Protein AF-A0AAD1RUX1-F1 (afdb_monomer)

Structure (mmCIF, N/CA/C/O backbone):
data_AF-A0AAD1RUX1-F1
#
_entry.id   AF-A0AAD1RUX1-F1
#
loop_
_atom_site.group_PDB
_atom_site.id
_atom_site.type_symbol
_atom_site.label_atom_id
_atom_site.label_alt_id
_atom_site.label_comp_id
_atom_site.label_asym_id
_atom_site.label_entity_id
_atom_site.label_seq_id
_atom_site.pdbx_PDB_ins_code
_atom_site.Cartn_x
_atom_site.Cartn_y
_atom_site.Cartn_z
_atom_site.occupancy
_atom_site.B_iso_or_equiv
_atom_site.auth_seq_id
_atom_site.auth_comp_id
_atom_site.auth_asym_id
_atom_site.auth_atom_id
_atom_site.pdbx_PDB_model_num
ATOM 1 N N . MET A 1 1 ? -14.327 24.974 -43.704 1.00 48.16 1 MET A N 1
ATOM 2 C CA . MET A 1 1 ? -13.629 25.986 -42.884 1.00 48.16 1 MET A CA 1
ATOM 3 C C . MET A 1 1 ? -14.088 25.843 -41.444 1.00 48.16 1 MET A C 1
ATOM 5 O O . MET A 1 1 ? -15.246 26.126 -41.188 1.00 48.16 1 MET A O 1
ATOM 9 N N . ALA A 1 2 ? -13.219 25.350 -40.558 1.00 38.75 2 ALA A N 1
ATOM 10 C CA . ALA A 1 2 ? -13.236 25.599 -39.110 1.00 38.75 2 ALA A CA 1
ATOM 11 C C . ALA A 1 2 ? -12.035 24.862 -38.490 1.00 38.75 2 ALA A C 1
ATOM 13 O O . ALA A 1 2 ? -12.086 23.661 -38.241 1.00 38.75 2 ALA A O 1
ATOM 14 N N . THR A 1 3 ? -10.931 25.579 -38.311 1.00 45.31 3 THR A N 1
ATOM 15 C CA . THR A 1 3 ? -9.783 25.181 -37.493 1.00 45.31 3 THR A CA 1
ATOM 16 C C . THR A 1 3 ? -10.129 25.411 -36.019 1.00 45.31 3 THR A C 1
ATOM 18 O O . THR A 1 3 ? -10.630 26.475 -35.661 1.00 45.31 3 THR A O 1
ATOM 21 N N . ARG A 1 4 ? -9.878 24.428 -35.148 1.00 45.16 4 ARG A N 1
ATOM 22 C CA . ARG A 1 4 ? -9.826 24.634 -33.693 1.00 45.16 4 ARG A CA 1
ATOM 23 C C . ARG A 1 4 ? -8.452 24.210 -33.198 1.00 45.16 4 ARG A C 1
ATOM 25 O O . ARG A 1 4 ? -8.137 23.027 -33.148 1.00 45.16 4 ARG A O 1
ATOM 32 N N . GLU A 1 5 ? -7.651 25.223 -32.901 1.00 46.97 5 GLU A N 1
ATOM 33 C CA . GLU A 1 5 ? -6.355 25.152 -32.241 1.00 46.97 5 GLU A CA 1
ATOM 34 C C . GLU A 1 5 ? -6.549 24.756 -30.771 1.00 46.97 5 GLU A C 1
ATOM 36 O O . GLU A 1 5 ? -7.315 25.387 -30.041 1.00 46.97 5 GLU A O 1
ATOM 41 N N . THR A 1 6 ? -5.858 23.712 -30.321 1.00 49.38 6 THR A N 1
ATOM 42 C CA . THR A 1 6 ? -5.682 23.402 -28.898 1.00 49.38 6 THR A CA 1
ATOM 43 C C . THR A 1 6 ? -4.405 24.072 -28.410 1.00 49.38 6 THR A C 1
ATOM 45 O O . THR A 1 6 ? -3.307 23.688 -28.809 1.00 49.38 6 THR A O 1
ATOM 48 N N . ALA A 1 7 ? -4.569 25.095 -27.571 1.00 46.81 7 ALA A N 1
ATOM 49 C CA . ALA A 1 7 ? -3.489 25.826 -26.927 1.00 46.81 7 ALA A CA 1
ATOM 50 C C . ALA A 1 7 ? -2.822 24.987 -25.821 1.00 46.81 7 ALA A C 1
ATOM 52 O O . ALA A 1 7 ? -3.485 24.466 -24.924 1.00 46.81 7 ALA A O 1
ATOM 53 N N . ASP A 1 8 ? -1.498 24.897 -25.907 1.00 50.41 8 ASP A N 1
ATOM 54 C CA . ASP A 1 8 ? -0.565 24.253 -24.983 1.00 50.41 8 ASP A CA 1
ATOM 55 C C . ASP A 1 8 ? -0.405 25.129 -23.717 1.00 50.41 8 ASP A C 1
ATOM 57 O O . ASP A 1 8 ? 0.200 26.200 -23.767 1.00 50.41 8 ASP A O 1
ATOM 61 N N . GLN A 1 9 ? -0.981 24.723 -22.577 1.00 50.88 9 GLN A N 1
ATOM 62 C CA . GLN A 1 9 ? -0.754 25.374 -21.276 1.00 50.88 9 GLN A CA 1
ATOM 63 C C . GLN A 1 9 ? 0.369 24.657 -20.521 1.00 50.88 9 GLN A C 1
ATOM 65 O O . GLN A 1 9 ? 0.137 23.795 -19.675 1.00 50.88 9 GLN A O 1
ATOM 70 N N . ARG A 1 10 ? 1.612 25.059 -20.793 1.00 49.38 10 ARG A N 1
ATOM 71 C CA . ARG A 1 10 ? 2.753 24.752 -19.925 1.00 49.38 10 ARG A CA 1
ATOM 72 C C . ARG A 1 10 ? 2.705 25.670 -18.707 1.00 49.38 10 ARG A C 1
ATOM 74 O O . ARG A 1 10 ? 2.990 26.858 -18.811 1.00 49.38 10 ARG A O 1
ATOM 81 N N . GLN A 1 11 ? 2.322 25.132 -17.551 1.00 52.38 11 GLN A N 1
ATOM 82 C CA . GLN A 1 11 ? 2.510 25.829 -16.281 1.00 52.38 11 GLN A CA 1
ATOM 83 C C . GLN A 1 11 ? 3.976 25.703 -15.855 1.00 52.38 11 GLN A C 1
ATOM 85 O O . GLN A 1 11 ? 4.456 24.615 -15.535 1.00 52.38 11 GLN A O 1
ATOM 90 N N . ASP A 1 12 ? 4.681 26.831 -15.854 1.00 51.62 12 ASP A N 1
ATOM 91 C CA . ASP A 1 12 ? 6.035 26.963 -15.325 1.00 51.62 12 ASP A CA 1
ATOM 92 C C . ASP A 1 12 ? 6.061 26.633 -13.824 1.00 51.62 12 ASP A C 1
ATOM 94 O O . ASP A 1 12 ? 5.671 27.433 -12.967 1.00 51.62 12 ASP A O 1
ATOM 98 N N . LEU A 1 13 ? 6.545 25.436 -13.488 1.00 56.00 13 LEU A N 1
ATOM 99 C CA . LEU A 1 13 ? 6.829 25.035 -12.113 1.00 56.00 13 LEU A CA 1
ATOM 100 C C . LEU A 1 13 ? 7.993 25.878 -11.576 1.00 56.00 13 LEU A C 1
ATOM 102 O O . LEU A 1 13 ? 9.165 25.598 -11.837 1.00 56.00 13 LEU A O 1
ATOM 106 N N . LYS A 1 14 ? 7.671 26.922 -10.803 1.00 67.94 14 LYS A N 1
ATOM 107 C CA . LYS A 1 14 ? 8.677 27.699 -10.070 1.00 67.94 14 LYS A CA 1
ATOM 108 C C . LYS A 1 14 ? 9.484 26.772 -9.148 1.00 67.94 14 LYS A C 1
ATOM 110 O O . LYS A 1 14 ? 8.890 25.990 -8.402 1.00 67.94 14 LYS A O 1
ATOM 115 N N . PRO A 1 15 ? 10.825 26.870 -9.146 1.00 69.44 15 PRO A N 1
ATOM 116 C CA . PRO A 1 15 ? 11.656 26.055 -8.274 1.00 69.44 15 PRO A CA 1
ATOM 117 C C . PRO A 1 15 ? 11.362 26.357 -6.792 1.00 69.44 15 PRO A C 1
ATOM 119 O O . PRO A 1 15 ? 11.140 27.518 -6.434 1.00 69.44 15 PRO A O 1
ATOM 122 N N . PRO A 1 16 ? 11.375 25.330 -5.920 1.00 68.00 16 PRO A N 1
ATOM 123 C CA . PRO A 1 16 ? 11.002 25.465 -4.516 1.00 68.00 16 PRO A CA 1
ATOM 124 C C . PRO A 1 16 ? 11.930 26.439 -3.793 1.00 68.00 16 PRO A C 1
ATOM 126 O O . PRO A 1 16 ? 13.160 26.369 -3.924 1.00 68.00 16 PRO A O 1
ATOM 129 N N . THR A 1 17 ? 11.335 27.338 -3.011 1.00 79.62 17 THR A N 1
ATOM 130 C CA . THR A 1 17 ? 12.074 28.387 -2.309 1.00 79.62 17 THR A CA 1
ATOM 131 C C . THR A 1 17 ? 12.870 27.803 -1.139 1.00 79.62 17 THR A C 1
ATOM 133 O O . THR A 1 17 ? 12.573 26.717 -0.635 1.00 79.62 17 THR A O 1
ATOM 136 N N . LYS A 1 18 ? 13.894 28.523 -0.656 1.00 75.69 18 LYS A N 1
ATOM 137 C CA . LYS A 1 18 ? 14.686 28.091 0.515 1.00 75.69 18 LYS A CA 1
ATOM 138 C C . LYS A 1 18 ? 13.811 27.805 1.747 1.00 75.69 18 LYS A C 1
ATOM 140 O O . LYS A 1 18 ? 14.100 26.860 2.472 1.00 75.69 18 LYS A O 1
ATOM 145 N N . LYS A 1 19 ? 12.712 28.549 1.931 1.00 72.31 19 LYS A N 1
ATOM 146 C CA . LYS A 1 19 ? 11.753 28.330 3.029 1.00 72.31 19 LYS A CA 1
ATOM 147 C C . LYS A 1 19 ? 10.995 27.005 2.904 1.00 72.31 19 LYS A C 1
ATOM 149 O O . LYS A 1 19 ? 10.668 26.400 3.922 1.00 72.31 19 LYS A O 1
ATOM 154 N N . ASP A 1 20 ? 10.741 26.537 1.683 1.00 71.25 20 ASP A N 1
ATOM 155 C CA . ASP A 1 20 ? 10.041 25.267 1.445 1.00 71.25 20 ASP A CA 1
ATOM 156 C C . ASP A 1 20 ? 10.950 24.068 1.733 1.00 71.25 20 ASP A C 1
ATOM 158 O O . ASP A 1 20 ? 10.505 23.066 2.294 1.00 71.25 20 ASP A O 1
ATOM 162 N N . ARG A 1 21 ? 12.249 24.198 1.431 1.00 71.69 21 ARG A N 1
ATOM 163 C CA . ARG A 1 21 ? 13.261 23.183 1.770 1.00 71.69 21 ARG A CA 1
ATOM 164 C C . ARG A 1 21 ? 13.436 23.047 3.283 1.00 71.69 21 ARG A C 1
ATOM 166 O O . ARG A 1 21 ? 13.415 21.943 3.808 1.00 71.69 21 ARG A O 1
ATOM 173 N N . GLU A 1 22 ? 13.488 24.169 3.993 1.00 73.88 22 GLU A N 1
ATOM 174 C CA . GLU A 1 22 ? 13.684 24.190 5.447 1.00 73.88 22 GLU A CA 1
ATOM 175 C C . GLU A 1 22 ? 12.493 23.589 6.220 1.00 73.88 22 GLU A C 1
ATOM 177 O O . GLU A 1 22 ? 12.67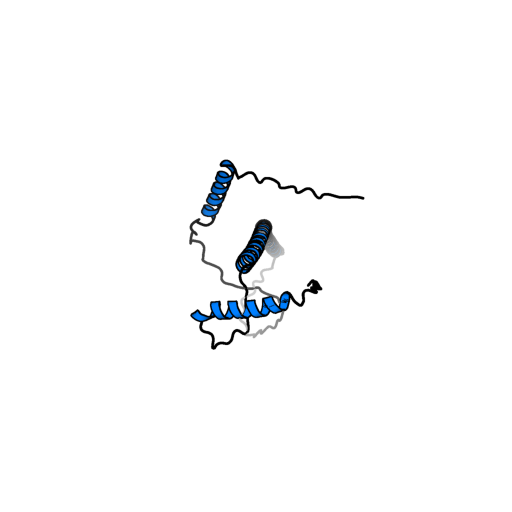1 22.903 7.229 1.00 73.88 22 GLU A O 1
ATOM 182 N N . LYS A 1 23 ? 11.261 23.785 5.725 1.00 73.88 23 LYS A N 1
ATOM 183 C CA . LYS A 1 23 ? 10.063 23.136 6.284 1.00 73.88 23 LYS A CA 1
ATOM 184 C C . LYS A 1 23 ? 10.080 21.622 6.083 1.00 73.88 23 LYS A C 1
ATOM 186 O O . LYS A 1 23 ? 9.695 20.895 7.000 1.00 73.88 23 LYS A O 1
ATOM 191 N N . LYS A 1 24 ? 10.546 21.156 4.920 1.00 74.25 24 LYS A N 1
ATOM 192 C CA . LYS A 1 24 ? 10.657 19.727 4.612 1.00 74.25 24 LYS A CA 1
ATOM 193 C C . LYS A 1 24 ? 11.690 19.038 5.511 1.00 74.25 24 LYS A C 1
ATOM 195 O O . LYS A 1 24 ? 11.362 18.035 6.139 1.00 74.25 24 LYS A O 1
ATOM 200 N N . ASP A 1 25 ? 12.861 19.645 5.693 1.00 73.56 25 ASP A N 1
ATOM 201 C CA . ASP A 1 25 ? 13.918 19.105 6.563 1.00 73.56 25 ASP A CA 1
ATOM 202 C C . ASP A 1 25 ? 13.484 19.049 8.038 1.00 73.56 25 ASP A C 1
ATOM 204 O O . ASP A 1 25 ? 13.813 18.116 8.776 1.00 73.56 25 ASP A O 1
ATOM 208 N N . LYS A 1 26 ? 12.694 20.032 8.490 1.00 74.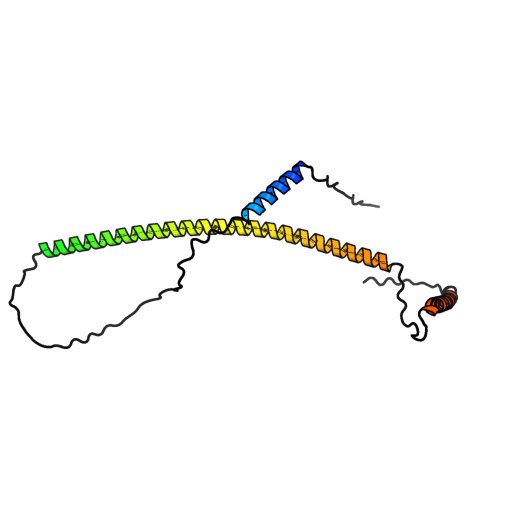94 26 LYS A N 1
ATOM 209 C CA . LYS A 1 26 ? 12.151 20.056 9.857 1.00 74.94 26 LYS A CA 1
ATOM 210 C C . LYS A 1 26 ? 11.075 18.987 10.077 1.00 74.94 26 LYS A C 1
ATOM 212 O O . LYS A 1 26 ? 10.925 18.497 11.197 1.00 74.94 26 LYS A O 1
ATOM 217 N N . GLN A 1 27 ? 10.344 18.612 9.027 1.00 71.75 27 GLN A N 1
ATOM 218 C CA . GLN A 1 27 ? 9.367 17.525 9.064 1.00 71.75 27 GLN A CA 1
ATOM 219 C C . GLN A 1 27 ? 10.053 16.150 9.042 1.00 71.75 27 GLN A C 1
ATOM 221 O O . GLN A 1 27 ? 9.676 15.282 9.826 1.00 71.75 27 GLN A O 1
ATOM 226 N N . GLU A 1 28 ? 11.106 15.972 8.239 1.00 70.25 28 GLU A N 1
ATOM 227 C CA . GLU A 1 28 ? 11.896 14.731 8.213 1.00 70.25 28 GLU A CA 1
ATOM 228 C C . GLU A 1 28 ? 12.622 14.477 9.544 1.00 70.25 28 GLU A C 1
ATOM 230 O O . GLU A 1 28 ? 12.548 13.366 10.070 1.00 70.25 28 GLU A O 1
ATOM 235 N N . LYS A 1 29 ? 13.202 15.509 10.178 1.00 70.62 29 LYS A N 1
ATOM 236 C CA . LYS A 1 29 ? 13.815 15.378 11.518 1.00 70.62 29 LYS A CA 1
ATOM 237 C C . LYS A 1 29 ? 12.815 15.030 12.626 1.00 70.62 29 LYS A C 1
ATOM 239 O O . LYS A 1 29 ? 13.170 14.378 13.606 1.00 70.62 29 LYS A O 1
ATOM 244 N N . ARG A 1 30 ? 11.552 15.456 12.498 1.00 66.81 30 ARG A N 1
ATOM 245 C CA . ARG A 1 30 ? 10.485 15.059 13.434 1.00 66.81 30 ARG A CA 1
ATOM 246 C C . ARG A 1 30 ? 10.107 13.591 13.273 1.00 66.81 30 ARG A C 1
ATOM 248 O O . ARG A 1 30 ? 9.848 12.931 14.272 1.00 66.81 30 ARG A O 1
ATOM 255 N N . LEU A 1 31 ? 10.109 13.085 12.041 1.00 66.19 31 LEU A N 1
ATOM 256 C CA . LEU A 1 31 ? 9.816 11.683 11.759 1.00 66.19 31 LEU A CA 1
ATOM 257 C C . LEU A 1 31 ? 10.962 10.772 12.220 1.00 66.19 31 LEU A C 1
ATOM 259 O O . LEU A 1 31 ? 10.696 9.758 12.856 1.00 66.19 31 LEU A O 1
ATOM 263 N N . SER A 1 32 ? 12.226 11.158 12.012 1.00 66.50 32 SER A N 1
ATOM 264 C CA . SER A 1 32 ? 13.374 10.352 12.461 1.00 66.50 32 SER A CA 1
ATOM 265 C C . SER A 1 32 ? 13.458 10.216 13.985 1.00 66.50 32 SER A C 1
ATOM 267 O O . SER A 1 32 ? 13.848 9.167 14.489 1.00 66.50 32 SER A O 1
ATOM 269 N N . ASN A 1 33 ? 13.048 11.245 14.733 1.00 64.38 33 ASN A N 1
ATOM 270 C CA . ASN A 1 33 ? 13.040 11.198 16.198 1.00 64.38 33 ASN A CA 1
ATOM 271 C C . ASN A 1 33 ? 11.892 10.352 16.773 1.00 64.38 33 ASN A C 1
ATOM 273 O O . ASN A 1 33 ? 11.971 9.949 17.928 1.00 64.38 33 ASN A O 1
ATOM 277 N N . PHE A 1 34 ? 10.849 10.063 15.988 1.00 60.22 34 PHE A N 1
ATO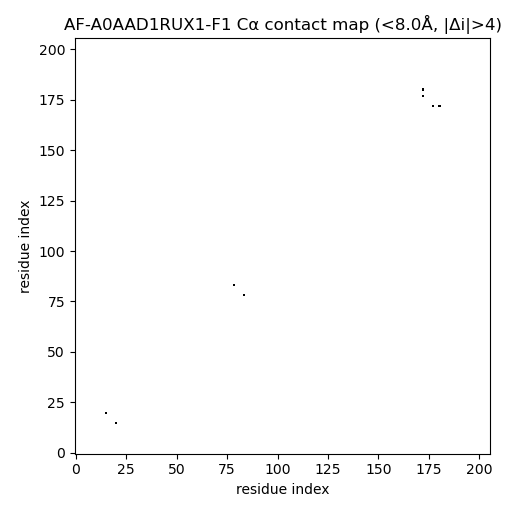M 278 C CA . PHE A 1 34 ? 9.741 9.205 16.416 1.00 60.22 34 PHE A CA 1
ATOM 279 C C . PHE A 1 34 ? 10.069 7.712 16.258 1.00 60.22 34 PHE A C 1
ATOM 281 O O . PHE A 1 34 ? 9.615 6.896 17.051 1.00 60.22 34 PHE A O 1
ATOM 288 N N . PHE A 1 35 ? 10.893 7.356 15.266 1.00 56.28 35 PHE A N 1
ATOM 289 C CA . PHE A 1 35 ? 11.298 5.967 15.011 1.00 56.28 35 P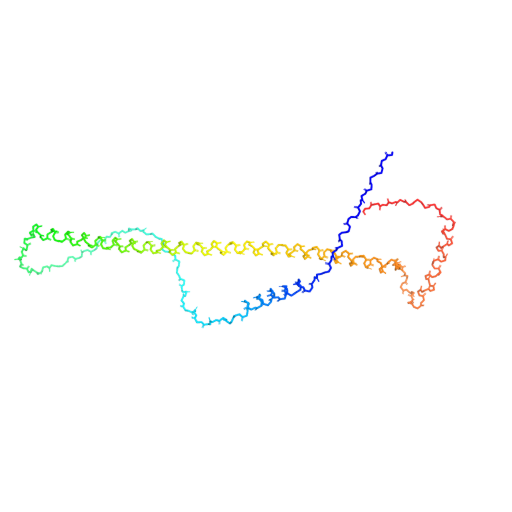HE A CA 1
ATOM 290 C C . PHE A 1 35 ? 12.505 5.494 15.840 1.00 56.28 35 PHE A C 1
ATOM 292 O O . PHE A 1 35 ? 12.701 4.292 15.970 1.00 56.28 35 PHE A O 1
ATOM 299 N N . ASN A 1 36 ? 13.284 6.410 16.429 1.00 50.72 36 ASN A N 1
ATOM 300 C CA . ASN A 1 36 ? 14.497 6.089 17.197 1.00 50.72 36 ASN A CA 1
ATOM 301 C C . ASN A 1 36 ? 14.343 6.252 18.722 1.00 50.72 36 ASN A C 1
ATOM 303 O O . ASN A 1 36 ? 15.345 6.325 19.433 1.00 50.72 36 ASN A O 1
ATOM 307 N N . ALA A 1 37 ? 13.115 6.321 19.245 1.00 47.97 37 ALA A N 1
ATOM 308 C CA . ALA A 1 37 ? 12.912 6.283 20.691 1.00 47.97 37 ALA A CA 1
ATOM 309 C C . ALA A 1 37 ? 13.326 4.893 21.228 1.00 47.97 37 ALA A C 1
ATOM 311 O O . ALA A 1 37 ? 12.845 3.883 20.707 1.00 47.97 37 ALA A O 1
ATOM 312 N N . PRO A 1 38 ? 14.230 4.803 22.223 1.00 44.59 38 PRO A N 1
ATOM 313 C CA . PRO A 1 38 ? 14.664 3.522 22.764 1.00 44.59 38 PRO A CA 1
ATOM 314 C C . PRO A 1 38 ? 13.471 2.798 23.395 1.00 44.59 38 PRO A C 1
ATOM 316 O O . PRO A 1 38 ? 12.762 3.355 24.230 1.00 44.59 38 PRO A O 1
ATOM 319 N N . ALA A 1 39 ? 13.242 1.555 22.967 1.00 46.75 39 ALA A N 1
ATOM 320 C CA . ALA A 1 39 ? 12.238 0.680 23.549 1.00 46.75 39 ALA A CA 1
ATOM 321 C C . ALA A 1 39 ? 12.627 0.357 24.998 1.00 46.75 39 ALA A C 1
ATOM 323 O O . ALA A 1 39 ? 13.574 -0.397 25.238 1.00 46.75 39 ALA A O 1
ATOM 324 N N . ASP A 1 40 ? 11.902 0.936 25.951 1.00 41.66 40 ASP A N 1
ATOM 325 C CA . ASP A 1 40 ? 12.018 0.597 27.364 1.00 41.66 40 ASP A CA 1
ATOM 326 C C . ASP A 1 40 ? 11.536 -0.850 27.563 1.00 41.66 40 ASP A C 1
ATOM 328 O O . ASP A 1 40 ? 10.359 -1.180 27.398 1.00 41.66 40 ASP A O 1
ATOM 332 N N . LYS A 1 41 ? 12.478 -1.756 27.842 1.00 48.56 41 LYS A N 1
ATOM 333 C CA . LYS A 1 41 ? 12.243 -3.195 28.040 1.00 48.56 41 LYS A CA 1
ATOM 334 C C . LYS A 1 41 ? 11.815 -3.491 29.480 1.00 48.56 41 LYS A C 1
ATOM 336 O O . LYS A 1 41 ? 12.510 -4.209 30.194 1.00 48.56 41 LYS A O 1
ATOM 341 N N . SER A 1 42 ? 10.683 -2.952 29.922 1.00 46.06 42 SER A N 1
ATOM 342 C CA . SER A 1 42 ? 10.187 -3.194 31.285 1.00 46.06 42 SER A CA 1
ATOM 343 C C . SER A 1 42 ? 8.669 -3.349 31.364 1.00 46.06 42 SER A C 1
ATOM 345 O O . SER A 1 42 ? 8.027 -2.847 32.279 1.00 46.06 42 SER A O 1
ATOM 347 N N . THR A 1 43 ? 8.040 -4.059 30.424 1.00 45.41 43 THR A N 1
ATOM 348 C CA . THR A 1 43 ? 6.662 -4.545 30.640 1.00 45.41 43 THR A CA 1
ATOM 349 C C . THR A 1 43 ? 6.375 -5.763 29.766 1.00 45.41 43 THR A C 1
ATOM 351 O O . THR A 1 43 ? 5.716 -5.675 28.734 1.00 45.41 43 THR A O 1
ATOM 354 N N . LEU A 1 44 ? 6.940 -6.914 30.131 1.00 46.44 44 LEU A N 1
ATOM 355 C CA . LEU A 1 44 ? 6.716 -8.163 29.404 1.00 46.44 44 LEU A CA 1
ATOM 356 C C . LEU A 1 44 ? 6.742 -9.355 30.364 1.00 46.44 44 LEU A C 1
ATOM 358 O O . LEU A 1 44 ? 7.615 -10.202 30.281 1.00 46.44 44 LEU A O 1
ATOM 362 N N . GLU A 1 45 ? 5.762 -9.416 31.266 1.00 44.88 45 GLU A N 1
ATOM 363 C CA . GLU A 1 45 ? 5.295 -10.674 31.860 1.00 44.88 45 GLU A CA 1
ATOM 364 C C . GLU A 1 45 ? 3.782 -10.599 32.098 1.00 44.88 45 GLU A C 1
ATOM 366 O O . GLU A 1 45 ? 3.318 -9.872 32.969 1.00 44.88 45 GLU A O 1
ATOM 371 N N . ASN A 1 46 ? 3.035 -11.311 31.251 1.00 45.44 46 ASN A N 1
ATOM 372 C CA . ASN A 1 46 ? 1.834 -12.115 31.523 1.00 45.44 46 ASN A CA 1
ATOM 373 C C . ASN A 1 46 ? 0.864 -12.067 30.344 1.00 45.44 46 ASN A C 1
ATOM 375 O O . ASN A 1 46 ? 0.051 -11.159 30.184 1.00 45.44 46 ASN A O 1
ATOM 379 N N . SER A 1 47 ? 0.932 -13.099 29.510 1.00 36.53 47 SER A N 1
ATOM 380 C CA . SER A 1 47 ? -0.099 -13.416 28.525 1.00 36.53 47 SER A CA 1
ATOM 381 C C . SER A 1 47 ? -0.100 -14.925 28.310 1.00 36.53 47 SER A C 1
ATOM 383 O O . SER A 1 47 ? 0.326 -15.414 27.268 1.00 36.53 47 SER A O 1
ATOM 385 N N . GLN A 1 48 ? -0.526 -15.680 29.326 1.00 42.28 48 GLN A N 1
ATOM 386 C CA . GLN A 1 48 ? -0.959 -17.053 29.104 1.00 42.28 48 GLN A CA 1
ATOM 387 C C . GLN A 1 48 ? -2.417 -17.049 28.648 1.00 42.28 48 GLN A C 1
ATOM 389 O O . GLN A 1 48 ? -3.300 -16.416 29.222 1.00 42.28 48 GLN A O 1
ATOM 394 N N . THR A 1 49 ? -2.603 -17.751 27.546 1.00 41.91 49 THR A N 1
ATOM 395 C CA . THR A 1 49 ? -3.826 -18.062 26.825 1.00 41.91 49 THR A CA 1
ATOM 396 C C . THR A 1 49 ? -4.834 -18.829 27.684 1.00 41.91 49 THR A C 1
ATOM 398 O O . THR A 1 49 ? -4.505 -19.903 28.181 1.00 41.91 49 THR A O 1
ATOM 401 N N . SER A 1 50 ? -6.090 -18.378 27.751 1.00 33.12 50 SER A N 1
ATOM 402 C CA . SER A 1 50 ? -7.228 -19.306 27.823 1.00 33.12 50 SER A CA 1
ATOM 403 C C . SER A 1 50 ? -8.475 -18.703 27.166 1.00 33.12 50 SER A C 1
ATOM 405 O O . SER A 1 50 ? -8.864 -17.565 27.418 1.00 33.12 50 SER A O 1
ATOM 407 N N . THR A 1 51 ? -9.033 -19.474 26.239 1.00 39.38 51 THR A N 1
ATOM 408 C CA . THR A 1 51 ? -10.294 -19.276 25.518 1.00 39.38 51 THR A CA 1
ATOM 409 C C . THR A 1 51 ? -11.475 -19.877 26.309 1.00 39.38 51 THR A C 1
ATOM 411 O O . THR A 1 51 ? -11.256 -20.572 27.299 1.00 39.38 51 THR A O 1
ATOM 414 N N . PRO A 1 52 ? -12.736 -19.573 25.933 1.00 45.94 52 PRO A N 1
ATOM 415 C CA . PRO A 1 52 ? -13.816 -19.369 26.897 1.00 45.94 52 PRO A CA 1
ATOM 416 C C . PRO A 1 52 ? -14.711 -20.589 27.165 1.00 45.94 52 PRO A C 1
ATOM 418 O O . PRO A 1 52 ? -14.910 -21.461 26.321 1.00 45.94 52 PRO A O 1
ATOM 421 N N . TYR A 1 53 ? -15.325 -20.554 28.350 1.00 31.77 53 TYR A N 1
ATOM 422 C CA . TYR A 1 53 ? -16.422 -21.400 28.820 1.00 31.77 53 TYR A CA 1
ATOM 423 C C . TYR A 1 53 ? -17.667 -21.330 27.919 1.00 31.77 53 TYR A C 1
ATOM 425 O O . TYR A 1 53 ? -18.134 -20.245 27.564 1.00 31.77 53 TYR A O 1
ATOM 433 N N . LYS A 1 54 ? -18.288 -22.491 27.666 1.00 37.31 54 LYS A N 1
ATOM 434 C CA . LYS A 1 54 ? -19.698 -22.603 27.269 1.00 37.31 54 LYS A CA 1
ATOM 435 C C . LYS A 1 54 ? -20.394 -23.743 28.026 1.00 37.31 54 LYS A C 1
ATOM 437 O O . LYS A 1 54 ? -20.078 -24.907 27.835 1.00 37.31 54 LYS A O 1
ATOM 442 N N . ALA A 1 55 ? -21.351 -23.314 28.844 1.00 41.06 55 ALA A N 1
ATOM 443 C CA . ALA A 1 55 ? -22.665 -23.881 29.152 1.00 41.06 55 ALA A CA 1
ATOM 444 C C . ALA A 1 55 ? -22.849 -25.326 29.681 1.00 41.06 55 ALA A C 1
ATOM 446 O O . ALA A 1 55 ? -22.734 -26.298 28.948 1.00 41.06 55 ALA A O 1
ATOM 447 N N . VAL A 1 56 ? -23.291 -25.377 30.948 1.00 38.69 56 VAL A N 1
ATOM 448 C CA . VAL A 1 56 ? -24.555 -25.952 31.477 1.00 38.69 56 VAL A CA 1
ATOM 449 C C . VAL A 1 56 ? -25.033 -27.329 30.953 1.00 38.69 56 VAL A C 1
ATOM 451 O O . VAL A 1 56 ? -25.375 -27.447 29.783 1.00 38.69 56 VAL A O 1
ATOM 454 N N . LEU A 1 57 ? -25.229 -28.314 31.854 1.00 36.50 57 LEU A N 1
ATOM 455 C CA . LEU A 1 57 ? -26.548 -28.794 32.356 1.00 36.50 57 LEU A CA 1
ATOM 456 C C . LEU A 1 57 ? -26.517 -30.265 32.860 1.00 36.50 57 LEU A C 1
ATOM 458 O O . LEU A 1 57 ? -26.201 -31.186 32.116 1.00 36.50 57 LEU A O 1
ATOM 462 N N . SER A 1 58 ? -27.020 -30.449 34.091 1.00 40.03 58 SER A N 1
ATOM 463 C CA . SER A 1 58 ? -27.737 -31.621 34.649 1.00 40.03 58 SER A CA 1
ATOM 464 C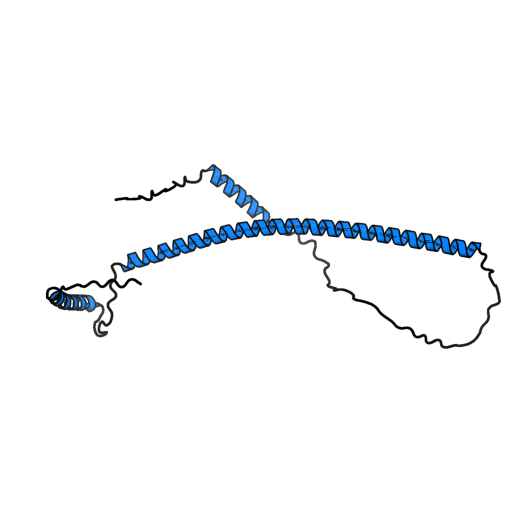 C . SER A 1 58 ? -27.013 -32.972 34.839 1.00 40.03 58 SER A C 1
ATOM 466 O O . SER A 1 58 ? -26.647 -33.631 33.874 1.00 40.03 58 SER A O 1
ATOM 468 N N . LYS A 1 59 ? -26.980 -33.494 36.076 1.00 39.47 59 LYS A N 1
ATOM 469 C CA . LYS A 1 59 ? -28.043 -34.336 36.672 1.00 39.47 59 LYS A CA 1
ATOM 470 C C . LYS A 1 59 ? -27.680 -34.773 38.099 1.00 39.47 59 LYS A C 1
ATOM 472 O O . LYS A 1 59 ? -26.536 -35.101 38.390 1.00 39.47 59 LYS A O 1
ATOM 477 N N . GLU A 1 60 ? -28.700 -34.770 38.949 1.00 41.69 60 GLU A N 1
ATOM 478 C CA . GLU A 1 60 ? -28.783 -35.481 40.223 1.00 41.69 60 GLU A CA 1
ATOM 479 C C . GLU A 1 60 ? -28.523 -36.985 40.037 1.00 41.69 60 GLU A C 1
ATOM 481 O O . GLU A 1 60 ? -28.973 -37.553 39.046 1.00 41.69 60 GLU A O 1
ATOM 486 N N . THR A 1 61 ? -27.884 -37.626 41.018 1.00 38.06 61 THR A N 1
ATOM 487 C CA . THR A 1 61 ? -28.518 -38.655 41.864 1.00 38.06 61 THR A CA 1
ATOM 488 C C . THR A 1 61 ? -27.655 -38.890 43.097 1.00 38.06 61 THR A C 1
ATOM 490 O O . THR A 1 61 ? -26.435 -39.006 43.012 1.00 38.06 61 THR A O 1
ATOM 493 N N . ALA A 1 62 ? -28.330 -38.918 44.238 1.00 41.75 62 ALA A N 1
ATOM 494 C CA . ALA A 1 62 ? -27.797 -39.225 45.547 1.00 41.75 62 ALA A CA 1
ATOM 495 C C . ALA A 1 62 ? -27.367 -40.695 45.662 1.00 41.75 62 ALA A C 1
ATOM 497 O O . ALA A 1 62 ? -28.095 -41.571 45.206 1.00 41.75 62 ALA A O 1
ATOM 498 N N . ASP A 1 63 ? -26.268 -40.937 46.376 1.00 35.97 63 ASP A N 1
ATOM 499 C CA . ASP A 1 63 ? -26.053 -42.181 47.114 1.00 35.97 63 ASP A CA 1
ATOM 500 C C . ASP A 1 63 ? -25.956 -41.833 48.602 1.00 35.97 63 ASP A C 1
ATOM 502 O O . ASP A 1 63 ? -25.001 -41.218 49.079 1.00 35.97 63 ASP A O 1
ATOM 506 N N . PHE A 1 64 ? -27.020 -42.188 49.317 1.00 36.38 64 PHE A N 1
ATOM 507 C CA . PHE A 1 64 ? -27.171 -42.088 50.760 1.00 36.38 64 PHE A CA 1
ATOM 508 C C . PHE A 1 64 ? -27.035 -43.504 51.328 1.00 36.38 64 PHE A C 1
ATOM 510 O O . PHE A 1 64 ? -27.962 -44.306 51.224 1.00 36.38 64 PHE A O 1
ATOM 517 N N . SER A 1 65 ? -25.879 -43.831 51.911 1.00 40.69 65 SER A N 1
ATOM 518 C CA . SER A 1 65 ? -25.717 -45.036 52.727 1.00 40.69 65 SER A CA 1
ATOM 519 C C . SER A 1 65 ? -25.939 -44.692 54.200 1.00 40.69 65 SER A C 1
ATOM 521 O O . SER A 1 65 ? -25.151 -43.973 54.815 1.00 40.69 65 SER A O 1
ATOM 523 N N . VAL A 1 66 ? -27.033 -45.227 54.735 1.00 46.66 66 VAL A N 1
ATOM 524 C CA . VAL A 1 66 ? -27.414 -45.265 56.149 1.00 46.66 66 VAL A CA 1
ATOM 525 C C . VAL A 1 66 ? -26.382 -46.052 56.958 1.00 46.66 66 VAL A C 1
ATOM 527 O O . VAL A 1 66 ? -26.107 -47.202 56.631 1.00 46.66 66 VAL A O 1
ATOM 530 N N . THR A 1 67 ? -25.914 -45.483 58.071 1.00 40.09 67 THR A N 1
ATOM 531 C CA . THR A 1 67 ? -25.558 -46.261 59.268 1.00 40.09 67 THR A CA 1
ATOM 532 C C . THR A 1 67 ? -25.962 -45.498 60.524 1.00 40.09 67 THR A C 1
ATOM 534 O O . THR A 1 67 ? -25.821 -44.280 60.613 1.00 40.09 67 THR A O 1
ATOM 537 N N . GLU A 1 68 ? -26.529 -46.269 61.443 1.00 40.16 68 GLU A N 1
ATOM 538 C CA . GLU A 1 68 ? -27.355 -45.912 62.588 1.00 40.16 68 GLU A CA 1
ATOM 539 C C . GLU A 1 68 ? -26.680 -45.117 63.715 1.00 40.16 68 GLU A C 1
ATOM 541 O O . GLU A 1 68 ? -25.536 -45.344 64.097 1.00 40.16 68 GLU A O 1
ATOM 546 N N . ALA A 1 69 ? -27.522 -44.260 64.299 1.00 44.94 69 ALA A N 1
ATOM 547 C CA . ALA A 1 69 ? -27.766 -44.070 65.727 1.00 44.94 69 ALA A CA 1
ATOM 548 C C . ALA A 1 69 ? -26.572 -43.841 66.669 1.00 44.94 69 ALA A C 1
ATOM 550 O O . ALA A 1 69 ? -25.971 -44.761 67.225 1.00 44.94 69 ALA A O 1
ATOM 551 N N . LYS A 1 70 ? -26.420 -42.570 67.050 1.00 37.25 70 LYS A N 1
ATOM 552 C CA . LYS A 1 70 ? -26.252 -42.219 68.461 1.00 37.25 70 LYS A CA 1
ATOM 553 C C . LYS A 1 70 ? -26.925 -40.874 68.717 1.00 37.25 70 LYS A C 1
ATOM 555 O O . LYS A 1 70 ? -26.473 -39.856 68.204 1.00 37.25 70 LYS A O 1
ATOM 560 N N . GLU A 1 71 ? -28.035 -40.908 69.447 1.00 46.19 71 GLU A N 1
ATOM 561 C CA . GLU A 1 71 ? -28.734 -39.722 69.946 1.00 46.19 71 GLU A CA 1
ATOM 562 C C . GLU A 1 71 ? -27.767 -38.779 70.674 1.00 46.19 71 GLU A C 1
ATOM 564 O O . GLU A 1 71 ? -26.964 -39.226 71.501 1.00 46.19 71 GLU A O 1
ATOM 569 N N . PRO A 1 72 ? -27.926 -37.467 70.464 1.00 42.06 72 PRO A N 1
ATOM 570 C CA . PRO A 1 72 ? -27.897 -36.537 71.568 1.00 42.06 72 PRO A CA 1
ATOM 571 C C . PRO A 1 72 ? -29.267 -35.864 71.670 1.00 42.06 72 PRO A C 1
ATOM 573 O O . PRO A 1 72 ? -29.695 -35.147 70.771 1.00 42.06 72 PRO A O 1
ATOM 576 N N . SER A 1 73 ? -29.940 -36.177 72.775 1.00 39.28 73 SER A N 1
ATOM 577 C CA . SER A 1 73 ? -30.798 -35.289 73.563 1.00 39.28 73 SER A CA 1
ATOM 578 C C . SER A 1 73 ? -31.403 -34.079 72.846 1.00 39.28 73 SER A C 1
ATOM 580 O O . SER A 1 73 ? -30.713 -33.104 72.543 1.00 39.28 73 SER A O 1
ATOM 582 N N . ASP A 1 74 ? -32.728 -34.134 72.719 1.00 47.41 74 ASP A N 1
ATOM 583 C CA . ASP A 1 74 ? -33.640 -33.012 72.534 1.00 47.41 74 ASP A CA 1
ATOM 584 C C . ASP A 1 74 ? -33.228 -31.757 73.331 1.00 47.41 74 ASP A C 1
ATOM 586 O O . ASP A 1 74 ? -33.532 -31.612 74.514 1.00 47.41 74 ASP A O 1
ATOM 590 N N . GLU A 1 75 ? -32.634 -30.791 72.640 1.00 46.12 75 GLU A N 1
ATOM 591 C CA . GLU A 1 75 ? -32.891 -29.375 72.887 1.00 46.12 75 GLU A CA 1
ATOM 592 C C . GLU A 1 75 ? -33.534 -28.817 71.617 1.00 46.12 75 GLU A C 1
ATOM 594 O O . GLU A 1 75 ? -32.880 -28.282 70.722 1.00 46.12 75 GLU A O 1
ATOM 599 N N . GLN A 1 76 ? -34.853 -28.993 71.508 1.00 47.19 76 GLN A N 1
ATOM 600 C CA . GLN A 1 76 ? -35.655 -28.310 70.501 1.00 47.19 76 GLN A CA 1
ATOM 601 C C . GLN A 1 76 ? -35.612 -26.806 70.798 1.00 47.19 76 GLN A C 1
ATOM 603 O O . GLN A 1 76 ? -36.438 -26.274 71.540 1.00 47.19 76 GLN A O 1
ATOM 608 N N . GLN A 1 77 ? -34.632 -26.107 70.219 1.00 47.84 77 GLN A N 1
ATOM 609 C CA . GLN A 1 77 ? -34.682 -24.658 70.074 1.00 47.84 77 GLN A CA 1
ATOM 610 C C . GLN A 1 77 ? -35.936 -24.330 69.269 1.00 47.84 77 GLN A C 1
ATOM 612 O O . GLN A 1 77 ? -35.990 -24.496 68.051 1.00 47.84 77 GLN A O 1
ATOM 617 N N . THR A 1 78 ? -36.975 -23.876 69.963 1.00 50.06 78 THR A N 1
ATOM 618 C CA . THR A 1 78 ? -38.140 -23.268 69.336 1.00 50.06 78 THR A CA 1
ATOM 619 C C . THR A 1 78 ? -37.643 -22.086 68.511 1.00 50.06 78 THR A C 1
ATOM 621 O O . THR A 1 78 ? -37.255 -21.059 69.074 1.00 50.06 78 THR A O 1
ATOM 624 N N . VAL A 1 79 ? -37.602 -22.236 67.186 1.00 55.16 79 VAL A N 1
ATOM 625 C CA . VAL A 1 79 ? -37.264 -21.150 66.265 1.00 55.16 79 VAL A CA 1
ATOM 626 C C . VAL A 1 79 ? -38.354 -20.098 66.421 1.00 55.16 79 VAL A C 1
ATOM 628 O O . VAL A 1 79 ? -39.459 -20.226 65.896 1.00 55.16 79 VAL A O 1
ATOM 631 N N . THR A 1 80 ? -38.081 -19.087 67.240 1.00 62.78 80 THR A N 1
ATOM 632 C CA . THR A 1 80 ? -39.027 -17.998 67.448 1.00 62.78 80 THR A CA 1
ATOM 633 C C . THR A 1 80 ? -39.142 -17.201 66.144 1.00 62.78 80 THR A C 1
ATOM 635 O O . THR A 1 80 ? -38.148 -17.044 65.428 1.00 62.78 80 THR A O 1
ATOM 638 N N . PRO A 1 81 ? -40.324 -16.651 65.814 1.00 69.12 81 PRO A N 1
ATOM 639 C CA . PRO A 1 81 ? -40.523 -15.842 64.607 1.00 69.12 81 PRO A CA 1
ATOM 640 C C . PRO A 1 81 ? -39.510 -14.692 64.450 1.00 69.12 81 PRO A C 1
ATOM 642 O O . PRO A 1 81 ? -39.239 -14.253 63.335 1.00 69.12 81 PRO A O 1
ATOM 645 N N . GLY A 1 82 ? -38.930 -14.218 65.561 1.00 73.31 82 GLY A N 1
ATOM 646 C CA . GLY A 1 82 ? -37.877 -13.203 65.571 1.00 73.31 82 GLY A CA 1
ATOM 647 C C . GLY A 1 82 ? -36.557 -13.668 64.949 1.00 73.31 82 GLY A C 1
ATOM 648 O O . GLY A 1 82 ? -35.964 -12.910 64.191 1.00 73.31 82 GLY A O 1
ATOM 649 N N . TYR A 1 83 ? -36.141 -14.916 65.184 1.00 76.25 83 TYR A N 1
ATOM 650 C CA . TYR A 1 83 ? -34.880 -15.458 64.659 1.00 76.25 83 TYR A CA 1
ATOM 651 C C . TYR A 1 83 ? -34.927 -15.670 63.137 1.00 76.25 83 TYR A C 1
ATOM 653 O O . TYR A 1 83 ? -33.975 -15.375 62.418 1.00 76.25 83 TYR A O 1
ATOM 661 N N . LEU A 1 84 ? -36.079 -16.114 62.621 1.00 80.12 84 LEU A N 1
ATOM 662 C CA . LEU A 1 84 ? -36.319 -16.228 61.177 1.00 80.12 84 LEU A CA 1
ATOM 663 C C . LEU A 1 84 ? -36.293 -14.867 60.479 1.00 80.12 84 LEU A C 1
ATOM 665 O O . LEU A 1 84 ? -35.751 -14.750 59.382 1.00 80.12 84 LEU A O 1
ATOM 669 N N . LYS A 1 85 ? -36.860 -13.838 61.118 1.00 85.38 85 LYS A N 1
ATOM 670 C CA . LYS A 1 85 ? -36.840 -12.473 60.592 1.00 85.38 85 LYS A CA 1
ATOM 671 C C . LYS A 1 85 ? -35.416 -11.917 60.528 1.00 85.38 85 LYS A C 1
ATOM 673 O O . LYS A 1 85 ? -35.034 -11.366 59.506 1.00 85.38 85 LYS A O 1
ATOM 678 N N . GLU A 1 86 ? -34.622 -12.132 61.572 1.00 83.69 86 GLU A N 1
ATOM 679 C CA . GLU A 1 86 ? -33.224 -11.696 61.617 1.00 83.69 86 GLU A CA 1
ATOM 680 C C . GLU A 1 86 ? -32.360 -12.394 60.551 1.00 83.69 86 GLU A C 1
ATOM 682 O O . GLU A 1 86 ? -31.578 -11.736 59.868 1.00 83.69 86 GLU A O 1
ATOM 687 N N . CYS A 1 87 ? -32.560 -13.700 60.322 1.00 83.38 87 CYS A N 1
ATOM 688 C CA . CYS A 1 87 ? -31.917 -14.422 59.216 1.00 83.38 87 CYS A CA 1
ATOM 689 C C . CYS A 1 87 ? -32.314 -13.881 57.832 1.00 83.38 87 CYS A C 1
ATOM 691 O O . CYS A 1 87 ? -31.457 -13.749 56.958 1.00 83.38 87 CYS A O 1
ATOM 693 N N . LEU A 1 88 ? -33.596 -13.562 57.625 1.00 87.19 88 LEU A N 1
ATOM 694 C CA . LEU A 1 88 ? -34.084 -12.971 56.375 1.00 87.19 88 LEU A CA 1
ATOM 695 C C . LEU A 1 88 ? -33.501 -11.573 56.140 1.00 87.19 88 LEU A C 1
ATOM 697 O O . LEU A 1 88 ? -33.076 -11.273 55.026 1.00 87.19 88 LEU A O 1
ATOM 701 N N . ASP A 1 89 ? -33.435 -10.741 57.179 1.00 89.56 89 ASP A N 1
ATOM 702 C CA . ASP A 1 89 ? -32.857 -9.397 57.102 1.00 89.56 89 ASP A CA 1
ATOM 703 C C . ASP A 1 89 ? -31.348 -9.460 56.781 1.00 89.56 89 ASP A C 1
ATOM 705 O O . ASP A 1 89 ? -30.856 -8.706 55.938 1.00 89.56 89 ASP A O 1
ATOM 709 N N . LEU A 1 90 ? -30.623 -10.425 57.363 1.00 90.31 90 LEU A N 1
ATOM 710 C CA . LEU A 1 90 ? -29.217 -10.711 57.043 1.00 90.31 90 LEU A CA 1
ATOM 711 C C . LEU A 1 90 ? -29.019 -11.168 55.591 1.00 90.31 90 LEU A C 1
ATOM 713 O O . LEU A 1 90 ? -28.117 -10.674 54.912 1.00 90.31 90 LEU A O 1
ATOM 717 N N . GLN A 1 91 ? -29.866 -12.076 55.095 1.00 91.00 91 GLN A N 1
ATOM 718 C CA . GLN A 1 91 ? -29.817 -12.515 53.697 1.00 91.00 91 GLN A CA 1
ATOM 719 C C . GLN A 1 91 ? -30.136 -11.375 52.726 1.00 91.00 91 GLN A C 1
ATOM 721 O O . GLN A 1 91 ? -29.486 -11.253 51.689 1.00 91.00 91 GLN A O 1
ATOM 726 N N . LEU A 1 92 ? -31.101 -10.512 53.051 1.00 91.94 92 LEU A N 1
ATOM 727 C CA . LEU A 1 92 ? -31.441 -9.357 52.220 1.00 91.94 92 LEU A CA 1
ATOM 728 C C . LEU A 1 92 ? -30.290 -8.349 52.138 1.00 91.94 92 LEU A C 1
ATOM 730 O O . LEU A 1 92 ? -30.002 -7.848 51.049 1.00 91.94 92 LEU A O 1
ATOM 734 N N . GLU A 1 93 ? -29.599 -8.073 53.246 1.00 92.56 93 GLU A N 1
ATOM 735 C CA . GLU A 1 93 ? -28.415 -7.205 53.226 1.00 92.56 93 GLU A CA 1
ATOM 736 C C . GLU A 1 93 ? -27.228 -7.850 52.491 1.00 92.56 93 GLU A C 1
ATOM 738 O O . GLU A 1 93 ? -26.523 -7.161 51.748 1.00 92.56 93 GLU A O 1
ATOM 743 N N . GLN A 1 94 ? -27.044 -9.172 52.577 1.00 92.50 94 GLN A N 1
ATOM 744 C CA . GLN A 1 94 ? -26.067 -9.886 51.741 1.00 92.50 94 GLN A CA 1
ATOM 745 C C . GLN A 1 94 ? -26.394 -9.767 50.246 1.00 92.50 94 GLN A C 1
ATOM 747 O O . GLN A 1 94 ? -25.539 -9.370 49.458 1.00 92.50 94 GLN A O 1
ATOM 752 N N . ILE A 1 95 ? -27.644 -10.005 49.847 1.00 93.31 95 ILE A N 1
ATOM 753 C CA . ILE A 1 95 ? -28.062 -9.883 48.441 1.00 93.31 95 ILE A CA 1
ATOM 754 C C . ILE A 1 95 ? -27.859 -8.449 47.939 1.00 93.31 95 ILE A C 1
ATOM 756 O O . ILE A 1 95 ? -27.384 -8.224 46.825 1.00 93.31 95 ILE A O 1
ATOM 760 N N . LYS A 1 96 ? -28.199 -7.455 48.759 1.00 94.38 96 LYS A N 1
ATOM 761 C CA . LYS A 1 96 ? -28.055 -6.039 48.413 1.00 94.38 96 LYS A CA 1
ATOM 762 C C . LYS A 1 96 ? -26.592 -5.631 48.260 1.00 94.38 96 LYS A C 1
ATOM 764 O O . LYS A 1 96 ? -26.265 -4.905 47.319 1.00 94.38 96 LYS A O 1
ATOM 769 N N . THR A 1 97 ? -25.717 -6.097 49.145 1.00 94.31 97 THR A N 1
ATOM 770 C CA . THR A 1 97 ? -24.275 -5.823 49.066 1.00 94.31 97 THR A CA 1
ATOM 771 C C . THR A 1 97 ? -23.633 -6.521 47.865 1.00 94.31 97 THR A C 1
ATOM 773 O O . THR A 1 97 ? -22.894 -5.875 47.120 1.00 94.31 97 THR A O 1
ATOM 776 N N . GLU A 1 98 ? -23.988 -7.778 47.584 1.00 94.56 98 GLU A N 1
ATOM 777 C CA . GLU A 1 98 ? -23.553 -8.488 46.373 1.00 94.56 98 GLU A CA 1
ATOM 778 C C . GLU A 1 98 ? -24.041 -7.801 45.093 1.00 94.56 98 GLU A C 1
ATOM 780 O O . GLU A 1 98 ? -23.264 -7.591 44.160 1.00 94.56 98 GLU A O 1
ATOM 785 N N . MET A 1 99 ? -25.308 -7.375 45.046 1.00 94.06 99 MET A N 1
ATOM 786 C CA . MET A 1 99 ? -25.832 -6.619 43.909 1.00 94.06 99 MET A CA 1
ATOM 787 C C . MET A 1 99 ? -25.064 -5.314 43.700 1.00 94.06 99 MET A C 1
ATOM 789 O O . MET A 1 99 ? -24.683 -5.009 42.570 1.00 94.06 99 MET A O 1
ATOM 793 N N . GLN A 1 100 ? -24.793 -4.553 44.761 1.00 94.56 100 GLN A N 1
ATOM 794 C CA . GLN A 1 100 ? -24.011 -3.318 44.660 1.00 94.56 100 GLN A CA 1
ATOM 795 C C . GLN A 1 100 ? -22.589 -3.571 44.147 1.00 94.56 100 GLN A C 1
ATOM 797 O O . GLN A 1 100 ? -22.116 -2.829 43.283 1.00 94.56 100 GLN A O 1
ATOM 802 N N . ALA A 1 101 ? -21.930 -4.631 44.619 1.00 94.69 101 ALA A N 1
ATOM 803 C CA . ALA A 1 101 ? -20.606 -5.022 44.145 1.00 94.69 101 ALA A CA 1
ATOM 804 C C . ALA A 1 101 ? -20.625 -5.418 42.656 1.00 94.69 101 ALA A C 1
ATOM 806 O O . ALA A 1 101 ? -19.781 -4.967 41.873 1.00 94.69 101 ALA A O 1
ATOM 807 N N . ASN A 1 102 ? -21.634 -6.182 42.232 1.00 95.12 102 ASN A N 1
ATOM 808 C CA . ASN A 1 102 ? -21.816 -6.581 40.837 1.00 95.12 102 ASN A CA 1
ATOM 809 C C . ASN A 1 102 ? -22.090 -5.373 39.930 1.00 95.12 102 ASN A C 1
ATOM 811 O O . ASN A 1 102 ? -21.475 -5.248 38.871 1.00 95.12 102 ASN A O 1
ATOM 815 N N . PHE A 1 103 ? -22.938 -4.431 40.355 1.00 95.25 103 PHE A N 1
ATOM 816 C CA . PHE A 1 103 ? -23.186 -3.193 39.608 1.00 95.25 103 PHE A CA 1
ATOM 817 C C . PHE A 1 103 ? -21.949 -2.294 39.524 1.00 95.25 103 PHE A C 1
ATOM 819 O O . PHE A 1 103 ? -21.704 -1.687 38.479 1.00 95.25 103 PHE A O 1
ATOM 826 N N . ALA A 1 104 ? -21.154 -2.209 40.593 1.00 94.69 104 ALA A N 1
ATOM 827 C CA . ALA A 1 104 ? -19.901 -1.460 40.579 1.00 94.69 104 ALA A CA 1
ATOM 828 C C . ALA A 1 104 ? -18.901 -2.057 39.577 1.00 94.69 104 ALA A C 1
ATOM 830 O O . ALA A 1 104 ? -18.271 -1.317 38.817 1.00 94.69 104 ALA A O 1
ATOM 831 N N . THR A 1 105 ? -18.812 -3.387 39.533 1.00 96.12 105 THR A N 1
ATOM 832 C CA . THR A 1 105 ? -17.952 -4.122 38.598 1.00 96.12 105 THR A CA 1
ATOM 833 C C . THR A 1 105 ? -18.427 -3.928 37.161 1.00 96.12 105 THR A C 1
ATOM 835 O O . THR A 1 105 ? -17.659 -3.472 36.320 1.00 96.12 105 THR A O 1
ATOM 838 N N . LEU A 1 106 ? -19.723 -4.111 36.900 1.00 96.19 106 LEU A N 1
ATOM 839 C CA . LEU A 1 106 ? -20.311 -3.891 35.579 1.00 96.19 106 LEU A CA 1
ATOM 840 C C . LEU A 1 106 ? -20.078 -2.459 35.075 1.00 96.19 106 LEU A C 1
ATOM 842 O O . LEU A 1 106 ? -19.737 -2.247 33.913 1.00 96.19 106 LEU A O 1
ATOM 846 N N . LYS A 1 107 ? -20.226 -1.456 35.948 1.00 96.31 107 LYS A N 1
ATOM 847 C CA . LYS A 1 107 ? -19.959 -0.055 35.598 1.00 96.31 107 LYS A CA 1
ATOM 848 C C . LYS A 1 107 ? -18.497 0.156 35.203 1.00 96.31 107 LYS A C 1
ATOM 850 O O . LYS A 1 107 ? -18.228 0.894 34.257 1.00 96.31 107 LYS A O 1
ATOM 855 N N . LYS A 1 108 ? -17.564 -0.473 35.920 1.00 96.94 108 LYS A N 1
ATOM 856 C CA . LYS A 1 108 ? -16.135 -0.423 35.599 1.00 96.94 108 LYS A CA 1
ATOM 857 C C . LYS A 1 108 ? -15.858 -1.061 34.236 1.00 96.94 108 LYS A C 1
ATOM 859 O O . LYS A 1 108 ? -15.200 -0.429 33.413 1.00 96.94 108 LYS A O 1
ATOM 864 N N . ASP A 1 109 ? -16.423 -2.234 33.975 1.00 96.75 109 ASP A N 1
ATOM 865 C CA . ASP A 1 109 ? -16.234 -2.952 32.713 1.00 96.75 109 ASP A CA 1
ATOM 866 C C . ASP A 1 109 ? -16.791 -2.157 31.526 1.00 96.75 109 ASP A C 1
ATOM 868 O O . ASP A 1 109 ? -16.129 -2.026 30.498 1.00 96.75 109 ASP A O 1
ATOM 872 N N . ILE A 1 110 ? -17.968 -1.538 31.678 1.00 96.94 110 ILE A N 1
ATOM 873 C CA . ILE A 1 110 ? -18.558 -0.665 30.649 1.00 96.94 110 ILE A CA 1
ATOM 874 C C . ILE A 1 110 ? -17.642 0.527 30.345 1.00 96.94 110 ILE A C 1
ATOM 876 O O . ILE A 1 110 ? -17.441 0.869 29.178 1.00 96.94 110 ILE A O 1
ATOM 880 N N . LEU A 1 111 ? -17.067 1.159 31.373 1.00 97.00 111 LEU A N 1
ATOM 881 C CA . LEU A 1 111 ? -16.136 2.273 31.181 1.00 97.00 111 LEU A CA 1
ATOM 882 C C . LEU A 1 111 ? -14.858 1.826 30.466 1.00 97.00 111 LEU A C 1
ATOM 884 O O . LEU A 1 111 ? -14.388 2.522 29.566 1.00 97.00 111 LEU A O 1
ATOM 888 N N . GLU A 1 112 ? -14.314 0.666 30.829 1.00 96.94 112 GLU A N 1
ATOM 889 C CA . GLU A 1 112 ? -13.120 0.114 30.190 1.00 96.94 112 GLU A CA 1
ATOM 890 C C . GLU A 1 112 ? -13.382 -0.250 28.722 1.00 96.94 112 GLU A C 1
ATOM 892 O O . GLU A 1 112 ? -12.577 0.079 27.846 1.00 96.94 112 GLU A O 1
ATOM 897 N N . ILE A 1 113 ? -14.531 -0.864 28.427 1.00 97.19 113 ILE A N 1
ATOM 898 C CA . ILE A 1 113 ? -14.964 -1.146 27.054 1.00 97.19 113 ILE A CA 1
ATOM 899 C C . ILE A 1 113 ? -15.088 0.162 26.269 1.00 97.19 113 ILE A C 1
ATOM 901 O O . ILE A 1 113 ? -14.533 0.261 25.176 1.00 97.19 113 ILE A O 1
ATOM 905 N N . GLY A 1 114 ? -15.733 1.190 26.829 1.00 97.25 114 GLY A N 1
ATOM 906 C CA . GLY A 1 114 ? -15.866 2.495 26.176 1.00 97.25 114 GLY A CA 1
ATOM 907 C C . GLY A 1 114 ? -14.515 3.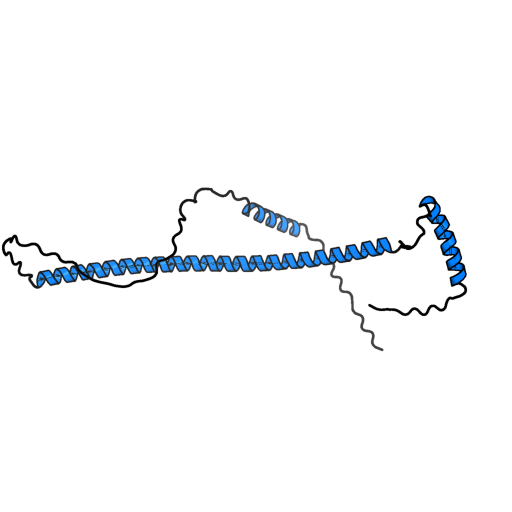146 25.858 1.00 97.25 114 GLY A C 1
ATOM 908 O O . GLY A 1 114 ? -14.322 3.687 24.769 1.00 97.25 114 GLY A O 1
ATOM 909 N N . GLN A 1 115 ? -13.541 3.042 26.766 1.00 96.75 115 GLN A N 1
ATOM 910 C CA . GLN A 1 115 ? -12.178 3.521 26.519 1.00 96.75 115 GLN A CA 1
ATOM 911 C C . GLN A 1 115 ? -11.481 2.731 25.408 1.00 96.75 115 GLN A C 1
ATOM 913 O O . GLN A 1 115 ? -10.874 3.334 24.521 1.00 96.75 115 GLN A O 1
ATOM 918 N N . LYS A 1 116 ? -11.588 1.396 25.416 1.00 97.38 116 LYS A N 1
ATOM 919 C CA . LYS A 1 116 ? -11.010 0.535 24.370 1.00 97.38 116 LYS A CA 1
ATOM 920 C C . LYS A 1 116 ? -11.612 0.826 22.997 1.00 97.38 116 LYS A C 1
ATOM 922 O O . LYS A 1 116 ? -10.865 0.908 22.025 1.00 97.38 116 LYS A O 1
ATOM 927 N N . VAL A 1 117 ? -12.929 1.026 22.925 1.00 97.88 117 VAL A N 1
ATOM 928 C CA . VAL A 1 117 ? -13.630 1.409 21.690 1.00 97.88 117 VAL A CA 1
ATOM 929 C C . VAL A 1 117 ? -13.082 2.732 21.167 1.00 97.88 117 VAL A C 1
ATOM 931 O O . VAL A 1 117 ? -12.600 2.772 20.041 1.00 97.88 117 VAL A O 1
ATOM 934 N N . LYS A 1 118 ? -13.014 3.766 22.012 1.00 97.62 118 LYS A N 1
ATOM 935 C CA . LYS A 1 118 ? -12.491 5.081 21.618 1.00 97.62 118 LYS A CA 1
ATOM 936 C C . LYS A 1 118 ? -11.046 5.028 21.109 1.00 97.62 118 LYS A C 1
ATOM 938 O O . LYS A 1 118 ? -10.699 5.685 20.132 1.00 97.62 118 LYS A O 1
ATOM 943 N N . VAL A 1 119 ? -10.184 4.248 21.763 1.00 97.31 119 VAL A N 1
ATOM 944 C CA . VAL A 1 119 ? -8.793 4.055 21.315 1.00 97.31 119 VAL A CA 1
ATOM 945 C C . VAL A 1 119 ? -8.744 3.338 19.965 1.00 97.31 119 VAL A C 1
ATOM 947 O O . VAL A 1 119 ? -7.921 3.680 19.118 1.00 97.31 119 VAL A O 1
ATOM 950 N N . ASN A 1 120 ? -9.606 2.345 19.750 1.00 96.56 120 ASN A N 1
ATOM 951 C CA . ASN A 1 120 ? -9.668 1.629 18.480 1.00 96.56 120 ASN A CA 1
ATOM 952 C C . ASN A 1 120 ? -10.209 2.506 17.348 1.00 96.56 120 ASN A C 1
ATOM 954 O O . ASN A 1 120 ? -9.634 2.475 16.266 1.00 96.56 120 ASN A O 1
ATOM 958 N N . GLU A 1 121 ? -11.227 3.327 17.598 1.00 97.56 121 GLU A N 1
ATOM 959 C CA . GLU A 1 121 ? -11.736 4.310 16.632 1.00 97.56 121 GLU A CA 1
ATOM 960 C C . GLU A 1 121 ? -10.619 5.262 16.183 1.00 97.56 121 GLU A C 1
ATOM 962 O O . GLU A 1 121 ? -10.342 5.377 14.993 1.00 97.56 121 GLU A O 1
ATOM 967 N N . GLN A 1 122 ? -9.862 5.826 17.129 1.00 97.38 122 GLN A N 1
ATOM 968 C CA . GLN A 1 122 ? -8.711 6.680 16.810 1.00 97.38 122 GLN A CA 1
ATOM 969 C C . GLN A 1 122 ? -7.623 5.949 16.013 1.00 97.38 122 GLN A C 1
ATOM 971 O O . GLN A 1 122 ? -6.967 6.535 15.151 1.00 97.38 122 GLN A O 1
ATOM 976 N N . LYS A 1 123 ? -7.375 4.666 16.299 1.00 97.44 123 LYS A N 1
ATOM 977 C CA . LYS A 1 123 ? -6.422 3.865 15.516 1.00 97.44 123 LYS A CA 1
ATOM 978 C C . LYS A 1 123 ? -6.914 3.660 14.088 1.00 97.44 123 LYS A C 1
ATOM 980 O O . LYS A 1 123 ? -6.103 3.765 13.174 1.00 97.44 123 LYS A O 1
ATOM 985 N N . ILE A 1 124 ? -8.204 3.385 13.905 1.00 97.69 124 ILE A N 1
ATOM 986 C CA . ILE A 1 124 ? -8.813 3.197 12.586 1.00 97.69 124 ILE A CA 1
ATOM 987 C C . ILE A 1 124 ? -8.685 4.481 11.763 1.00 97.69 124 ILE A C 1
ATOM 989 O O . ILE A 1 124 ? -8.128 4.424 10.672 1.00 97.69 124 ILE A O 1
ATOM 993 N N . GLU A 1 125 ? -9.059 5.636 12.318 1.00 97.12 125 GLU A N 1
ATOM 994 C CA . GLU A 1 125 ? -8.916 6.936 11.641 1.00 97.12 125 GLU A CA 1
ATOM 995 C C . GLU A 1 125 ? -7.463 7.204 11.208 1.00 97.12 125 GLU A C 1
ATOM 997 O O . GLU A 1 125 ? -7.187 7.635 10.085 1.00 97.12 125 GLU A O 1
ATOM 1002 N N . ASN A 1 126 ? -6.498 6.893 12.079 1.00 97.06 126 ASN A N 1
ATOM 1003 C CA . ASN A 1 126 ? -5.079 7.027 11.752 1.00 97.06 126 ASN A CA 1
ATOM 1004 C C . ASN A 1 126 ? -4.644 6.074 10.630 1.00 97.06 126 ASN A C 1
ATOM 1006 O O . ASN A 1 126 ? -3.855 6.464 9.766 1.00 97.06 126 ASN A O 1
ATOM 1010 N N . PHE A 1 127 ? -5.130 4.830 10.630 1.00 97.19 127 PHE A N 1
ATOM 1011 C CA . PHE A 1 127 ? -4.823 3.873 9.570 1.00 97.19 127 PHE A CA 1
ATOM 1012 C C . PHE A 1 127 ? -5.423 4.289 8.231 1.00 97.19 127 PHE A C 1
ATOM 1014 O O . PHE A 1 127 ? -4.721 4.214 7.224 1.00 97.19 127 PHE A O 1
ATOM 1021 N N . GLU A 1 128 ? -6.661 4.777 8.210 1.00 97.50 128 GLU A N 1
ATOM 1022 C CA . GLU A 1 128 ? -7.302 5.293 6.997 1.00 97.50 128 GLU A CA 1
ATOM 1023 C C . GLU A 1 128 ? -6.506 6.457 6.400 1.00 97.50 128 GLU A C 1
ATOM 1025 O O . GLU A 1 128 ? -6.187 6.452 5.207 1.00 97.50 128 GLU A O 1
ATOM 1030 N N . PHE A 1 129 ? -6.076 7.402 7.241 1.00 97.06 129 PHE A N 1
ATOM 1031 C CA . PHE A 1 129 ? -5.225 8.509 6.812 1.00 97.06 129 PHE A CA 1
ATOM 1032 C C . PHE A 1 129 ? -3.885 8.032 6.226 1.00 97.06 129 PHE A C 1
ATOM 1034 O O . PHE A 1 129 ? -3.440 8.510 5.176 1.00 97.06 129 PHE A O 1
ATOM 1041 N N . LEU A 1 130 ? -3.219 7.081 6.890 1.00 97.38 130 LEU A N 1
ATOM 1042 C CA . LEU A 1 130 ? -1.950 6.529 6.410 1.00 97.38 130 LEU A CA 1
ATOM 1043 C C . LEU A 1 130 ? -2.116 5.770 5.092 1.00 97.38 130 LEU A C 1
ATOM 1045 O O . LEU A 1 130 ? -1.259 5.897 4.214 1.00 97.38 130 LEU A O 1
ATOM 1049 N N . LEU A 1 131 ? -3.209 5.022 4.942 1.00 97.75 131 LEU A N 1
ATOM 1050 C CA . LEU A 1 131 ? -3.521 4.274 3.731 1.00 97.75 131 LEU A CA 1
ATOM 1051 C C . LEU A 1 131 ? -3.748 5.219 2.549 1.00 97.75 131 LEU A C 1
ATOM 1053 O O . LEU A 1 131 ? -3.154 5.029 1.489 1.00 97.75 131 LEU A O 1
ATOM 1057 N N . GLN A 1 132 ? -4.526 6.288 2.743 1.00 97.38 132 GLN A N 1
ATOM 1058 C CA . GLN A 1 132 ? -4.743 7.302 1.712 1.00 97.38 132 GLN A CA 1
ATOM 1059 C C . GLN A 1 132 ? -3.419 7.934 1.267 1.00 97.38 132 GLN A C 1
ATOM 1061 O O . GLN A 1 132 ? -3.132 8.027 0.073 1.00 97.38 132 GLN A O 1
ATOM 1066 N N . LYS A 1 133 ? -2.560 8.297 2.225 1.00 97.12 133 LYS A N 1
ATOM 1067 C CA . LYS A 1 133 ? -1.240 8.857 1.924 1.00 97.12 133 LYS A CA 1
ATOM 1068 C C . LYS A 1 133 ? -0.342 7.866 1.177 1.00 97.12 133 LYS A C 1
ATOM 1070 O O . LYS A 1 133 ? 0.415 8.279 0.300 1.00 97.12 133 LYS A O 1
ATOM 1075 N N . GLN A 1 134 ? -0.384 6.580 1.527 1.00 96.88 134 GLN A N 1
ATOM 1076 C CA . GLN A 1 134 ? 0.365 5.554 0.802 1.00 96.88 134 GLN A CA 1
ATOM 1077 C C . GLN A 1 134 ? -0.138 5.389 -0.631 1.00 96.88 134 GLN A C 1
ATOM 1079 O O . GLN A 1 134 ? 0.691 5.333 -1.536 1.00 96.88 134 GLN A O 1
ATOM 1084 N N . ASN A 1 135 ? -1.452 5.396 -0.856 1.00 97.38 135 ASN A N 1
ATOM 1085 C CA . ASN A 1 135 ? -2.021 5.309 -2.201 1.00 97.38 135 ASN A CA 1
ATOM 1086 C C . ASN A 1 135 ? -1.543 6.464 -3.090 1.00 97.38 135 ASN A C 1
ATOM 1088 O O . ASN A 1 135 ? -1.060 6.221 -4.193 1.00 97.38 135 ASN A O 1
ATOM 1092 N N . GLU A 1 136 ? -1.529 7.699 -2.581 1.00 97.62 136 GLU A N 1
ATOM 1093 C CA . GLU A 1 136 ? -0.975 8.837 -3.330 1.00 97.62 136 GLU A CA 1
ATOM 1094 C C . GLU A 1 136 ? 0.514 8.664 -3.680 1.00 97.62 136 GLU A C 1
ATOM 1096 O O . GLU A 1 136 ? 0.985 9.150 -4.712 1.00 97.62 136 GLU A O 1
ATOM 1101 N N . ILE A 1 137 ? 1.297 8.035 -2.797 1.00 97.69 137 ILE A N 1
ATOM 1102 C CA . ILE A 1 137 ? 2.718 7.763 -3.051 1.00 97.69 137 ILE A CA 1
ATOM 1103 C C . ILE A 1 137 ? 2.860 6.699 -4.138 1.00 97.69 137 ILE A C 1
ATOM 1105 O O . ILE A 1 137 ? 3.680 6.884 -5.038 1.00 97.69 137 ILE A O 1
ATOM 1109 N N . ILE A 1 138 ? 2.070 5.627 -4.067 1.00 97.88 138 ILE A N 1
ATOM 1110 C CA . ILE A 1 138 ? 2.065 4.541 -5.053 1.00 97.88 138 ILE A CA 1
ATOM 1111 C C . ILE A 1 138 ? 1.696 5.090 -6.430 1.00 97.88 138 ILE A C 1
ATOM 1113 O O . ILE A 1 138 ? 2.427 4.851 -7.385 1.00 97.88 138 ILE A O 1
ATOM 1117 N N . GLU A 1 139 ? 0.644 5.903 -6.534 1.00 97.75 139 GLU A N 1
ATOM 1118 C CA . GLU A 1 139 ? 0.253 6.538 -7.798 1.00 97.75 139 GLU A CA 1
ATOM 1119 C C . GLU A 1 139 ? 1.389 7.391 -8.376 1.00 97.75 139 GLU A C 1
ATOM 1121 O O . GLU A 1 139 ? 1.775 7.224 -9.533 1.00 97.75 139 GLU A O 1
ATOM 1126 N N . LYS A 1 140 ? 2.013 8.243 -7.551 1.00 97.50 140 LYS A N 1
ATOM 1127 C CA . LYS A 1 140 ? 3.163 9.062 -7.974 1.00 97.50 140 LYS A CA 1
ATOM 1128 C C . LYS A 1 140 ? 4.356 8.215 -8.413 1.00 97.50 140 LYS A C 1
ATOM 1130 O O . LYS A 1 140 ? 5.113 8.638 -9.287 1.00 97.50 140 LYS A O 1
ATOM 1135 N N . GLN A 1 141 ? 4.586 7.072 -7.774 1.00 97.25 141 GLN A N 1
ATOM 1136 C CA . GLN A 1 141 ? 5.649 6.146 -8.159 1.00 97.25 141 GLN A CA 1
ATOM 1137 C C . GLN A 1 141 ? 5.320 5.446 -9.475 1.00 97.25 141 GLN A C 1
ATOM 1139 O O . GLN A 1 141 ? 6.193 5.381 -10.336 1.00 97.25 141 GLN A O 1
ATOM 1144 N N . GLN A 1 142 ? 4.075 5.014 -9.670 1.00 98.06 142 GLN A N 1
ATOM 1145 C CA . GLN A 1 142 ? 3.635 4.379 -10.906 1.00 98.06 142 GLN A CA 1
ATOM 1146 C C . GLN A 1 142 ? 3.785 5.323 -12.101 1.00 98.06 142 GLN A C 1
ATOM 1148 O O . GLN A 1 142 ? 4.347 4.928 -13.118 1.00 98.06 142 GLN A O 1
ATOM 1153 N N . THR A 1 143 ? 3.385 6.593 -11.964 1.00 97.38 143 THR A N 1
ATOM 1154 C CA . THR A 1 143 ? 3.605 7.596 -13.019 1.00 97.38 143 THR A CA 1
ATOM 1155 C C . THR A 1 143 ? 5.089 7.732 -13.356 1.00 97.38 143 THR A C 1
ATOM 1157 O O . THR A 1 143 ? 5.459 7.717 -14.523 1.00 97.38 143 THR A O 1
ATOM 1160 N N . LYS A 1 144 ? 5.968 7.803 -12.346 1.00 97.44 144 LYS A N 1
ATOM 1161 C CA . LYS A 1 144 ? 7.419 7.906 -12.576 1.00 97.44 144 LYS A CA 1
ATOM 1162 C C . LYS A 1 144 ? 8.000 6.676 -13.263 1.00 97.44 144 LYS A C 1
ATOM 1164 O O . LYS A 1 144 ? 8.923 6.828 -14.055 1.00 97.44 144 LYS A O 1
ATOM 1169 N N . ILE A 1 145 ? 7.516 5.481 -12.929 1.00 97.88 145 ILE A N 1
ATOM 1170 C CA . ILE A 1 145 ? 7.946 4.240 -13.580 1.00 97.88 145 ILE A CA 1
ATOM 1171 C C . ILE A 1 145 ? 7.547 4.283 -15.052 1.00 97.88 145 ILE A C 1
ATOM 1173 O O . ILE A 1 145 ? 8.418 4.134 -15.902 1.00 97.88 145 ILE A O 1
ATOM 1177 N N . ASN A 1 146 ? 6.287 4.605 -15.349 1.00 97.56 146 ASN A N 1
ATOM 1178 C CA . ASN A 1 146 ? 5.802 4.717 -16.723 1.00 97.56 146 ASN A CA 1
ATOM 1179 C C . ASN A 1 146 ? 6.611 5.760 -17.525 1.00 97.56 146 ASN A C 1
ATOM 1181 O O . ASN A 1 146 ? 7.045 5.484 -18.642 1.00 97.56 146 ASN A O 1
ATOM 1185 N N . ASP A 1 147 ? 6.900 6.925 -16.934 1.00 97.31 147 ASP A N 1
ATOM 1186 C CA . ASP A 1 147 ? 7.730 7.961 -17.566 1.00 97.31 147 ASP A CA 1
ATOM 1187 C C . ASP A 1 147 ? 9.159 7.464 -17.859 1.00 97.31 147 ASP A C 1
ATOM 1189 O O . ASP A 1 147 ? 9.771 7.830 -18.867 1.00 97.31 147 ASP A O 1
ATOM 1193 N N . LEU A 1 148 ? 9.741 6.669 -16.956 1.00 97.19 148 LEU A N 1
ATOM 1194 C CA . LEU A 1 148 ? 11.076 6.096 -17.134 1.00 97.19 148 LEU A CA 1
ATOM 1195 C C . LEU A 1 148 ? 11.088 5.005 -18.205 1.00 97.19 148 LEU A C 1
ATOM 1197 O O . LEU A 1 148 ? 12.033 4.950 -18.994 1.00 97.19 148 LEU A O 1
ATOM 1201 N N . GLU A 1 149 ? 10.054 4.171 -18.261 1.00 97.62 149 GLU A N 1
ATOM 1202 C CA . GLU A 1 149 ? 9.876 3.165 -19.308 1.00 97.62 149 GLU A CA 1
ATOM 1203 C C . GLU A 1 149 ? 9.777 3.831 -20.681 1.00 97.62 149 GLU A C 1
ATOM 1205 O O . GLU A 1 149 ? 10.541 3.490 -21.586 1.00 97.62 149 GLU A O 1
ATOM 1210 N N . GLU A 1 150 ? 8.937 4.860 -20.819 1.00 97.19 150 GLU A N 1
ATOM 1211 C CA . GLU A 1 150 ? 8.786 5.600 -22.073 1.00 97.19 150 GLU A CA 1
ATOM 1212 C C . GLU A 1 150 ? 10.107 6.257 -22.504 1.00 97.19 150 GLU A C 1
ATOM 1214 O O . GLU A 1 150 ? 10.508 6.196 -23.671 1.00 97.19 150 GLU A O 1
ATOM 1219 N N . ARG A 1 151 ? 10.844 6.860 -21.564 1.00 96.31 151 ARG A N 1
ATOM 1220 C CA . ARG A 1 151 ? 12.176 7.418 -21.853 1.00 96.31 151 ARG A CA 1
ATOM 1221 C C . ARG A 1 151 ? 13.158 6.347 -22.301 1.00 96.31 151 ARG A C 1
ATOM 1223 O O . ARG A 1 151 ? 13.949 6.608 -23.205 1.00 96.31 151 ARG A O 1
ATOM 1230 N N . THR A 1 152 ? 13.117 5.171 -21.686 1.00 96.50 152 THR A N 1
ATOM 1231 C CA . THR A 1 152 ? 14.012 4.060 -22.024 1.00 96.50 152 THR A CA 1
ATOM 1232 C C . THR A 1 152 ? 13.732 3.566 -23.437 1.00 96.50 152 THR A C 1
ATOM 1234 O O . THR A 1 152 ? 14.659 3.502 -24.242 1.00 96.50 152 THR A O 1
ATOM 1237 N N . ILE A 1 153 ? 12.461 3.345 -23.785 1.00 94.75 153 ILE A N 1
ATOM 1238 C CA . ILE A 1 153 ? 12.040 2.971 -25.143 1.00 94.75 153 ILE A CA 1
ATOM 1239 C C . ILE A 1 153 ? 12.520 4.017 -26.154 1.00 94.75 153 ILE A C 1
ATOM 1241 O O . ILE A 1 153 ? 13.195 3.683 -27.126 1.00 94.75 153 ILE A O 1
ATOM 1245 N N . ASN A 1 154 ? 12.272 5.300 -25.884 1.00 94.44 154 ASN A N 1
ATOM 1246 C CA . ASN A 1 154 ? 12.706 6.393 -26.753 1.00 94.44 154 ASN A CA 1
ATOM 1247 C C . ASN A 1 154 ? 14.232 6.432 -26.956 1.00 94.44 154 ASN A C 1
ATOM 1249 O O . ASN A 1 154 ? 14.714 6.711 -28.058 1.00 94.44 154 ASN A O 1
ATOM 1253 N N . ILE A 1 155 ? 15.012 6.187 -25.900 1.00 94.44 155 ILE A N 1
ATOM 1254 C CA . ILE A 1 155 ? 16.476 6.136 -25.982 1.00 94.44 155 ILE A CA 1
ATOM 1255 C C . ILE A 1 155 ? 16.917 4.926 -26.806 1.00 94.44 155 ILE A C 1
ATOM 1257 O O . ILE A 1 155 ? 17.772 5.073 -27.680 1.00 94.44 155 ILE A O 1
ATOM 1261 N N . GLU A 1 156 ? 16.326 3.756 -26.576 1.00 93.25 156 GLU A N 1
ATOM 1262 C CA . GLU A 1 156 ? 16.636 2.547 -27.335 1.00 93.25 156 GLU A CA 1
ATOM 1263 C C . GLU A 1 156 ? 16.316 2.702 -28.821 1.00 93.25 156 GLU A C 1
ATOM 1265 O O . GLU A 1 156 ? 17.128 2.330 -29.670 1.00 93.25 156 GLU A O 1
ATOM 1270 N N . GLU A 1 157 ? 15.173 3.292 -29.159 1.00 91.19 157 GLU A N 1
ATOM 1271 C CA . GLU A 1 157 ? 14.799 3.571 -30.543 1.00 91.19 157 GLU A CA 1
ATOM 1272 C C . GLU A 1 157 ? 15.766 4.551 -31.206 1.00 91.19 157 GLU A C 1
ATOM 1274 O O . GLU A 1 157 ? 16.217 4.317 -32.329 1.00 91.19 157 GLU A O 1
ATOM 1279 N N . ARG A 1 158 ? 16.150 5.631 -30.510 1.00 88.81 158 ARG A N 1
ATOM 1280 C CA . ARG A 1 158 ? 17.155 6.580 -31.017 1.00 88.81 158 ARG A CA 1
ATOM 1281 C C . ARG A 1 158 ? 18.509 5.912 -31.221 1.00 88.81 158 ARG A C 1
ATOM 1283 O O . ARG A 1 158 ? 19.138 6.150 -32.249 1.00 88.81 158 ARG A O 1
ATOM 1290 N N . ALA A 1 159 ? 18.935 5.062 -30.289 1.00 89.81 159 ALA A N 1
ATOM 1291 C CA . ALA A 1 159 ? 20.188 4.322 -30.393 1.00 89.81 159 ALA A CA 1
ATOM 1292 C C . ALA A 1 159 ? 20.166 3.310 -31.550 1.00 89.81 159 ALA A C 1
ATOM 1294 O O . ALA A 1 159 ? 21.178 3.111 -32.218 1.00 89.81 159 ALA A O 1
ATOM 1295 N N . ARG A 1 160 ? 19.013 2.684 -31.821 1.00 89.25 160 ARG A N 1
ATOM 1296 C CA . ARG A 1 160 ? 18.841 1.716 -32.915 1.00 89.25 160 ARG A CA 1
ATOM 1297 C C . ARG A 1 160 ? 18.565 2.364 -34.271 1.00 89.25 160 ARG A C 1
ATOM 1299 O O . ARG A 1 160 ? 18.734 1.683 -35.275 1.00 89.25 160 ARG A O 1
ATOM 1306 N N . ARG A 1 161 ? 18.186 3.646 -34.331 1.00 87.75 161 ARG A N 1
ATOM 1307 C CA . ARG A 1 161 ? 17.791 4.340 -35.574 1.00 87.75 161 ARG A CA 1
ATOM 1308 C C . ARG A 1 161 ? 18.820 4.214 -36.703 1.00 87.75 161 ARG A C 1
ATOM 1310 O O . ARG A 1 161 ? 18.432 4.088 -37.857 1.00 87.75 161 ARG A O 1
ATOM 1317 N N . ASN A 1 162 ? 20.108 4.211 -36.366 1.00 84.38 162 ASN A N 1
ATOM 1318 C CA . ASN A 1 162 ? 21.198 4.104 -37.340 1.00 84.38 162 ASN A CA 1
ATOM 1319 C C . ASN A 1 162 ? 21.779 2.684 -37.455 1.00 84.38 162 ASN A C 1
ATOM 1321 O O . ASN A 1 162 ? 22.747 2.476 -38.182 1.00 84.38 162 ASN A O 1
ATOM 1325 N N . ASN A 1 163 ? 21.203 1.704 -36.754 1.00 86.06 163 ASN A N 1
ATOM 1326 C CA . ASN A 1 163 ? 21.695 0.333 -36.728 1.00 86.06 163 ASN A CA 1
ATOM 1327 C C . ASN A 1 163 ? 20.822 -0.550 -37.618 1.00 86.06 163 ASN A C 1
ATOM 1329 O O . ASN A 1 163 ? 19.65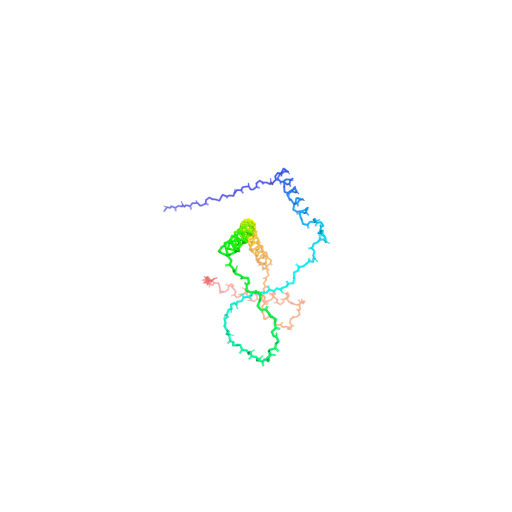2 -0.794 -37.323 1.00 86.06 163 ASN A O 1
ATOM 1333 N N . LEU A 1 164 ? 21.410 -1.094 -38.680 1.00 83.69 164 LEU A N 1
ATOM 1334 C CA . LEU A 1 164 ? 20.750 -2.072 -39.536 1.00 83.69 164 LEU A CA 1
ATOM 1335 C C . LEU A 1 164 ? 21.107 -3.490 -39.078 1.00 83.69 164 LEU A C 1
ATOM 1337 O O . LEU A 1 164 ? 22.279 -3.851 -38.998 1.00 83.69 164 LEU A O 1
ATOM 1341 N N . ARG A 1 165 ? 20.095 -4.317 -38.798 1.00 85.31 165 ARG A N 1
ATOM 1342 C CA . ARG A 1 165 ? 20.287 -5.753 -38.542 1.00 85.31 165 ARG A CA 1
ATOM 1343 C C . ARG A 1 165 ? 20.131 -6.521 -39.848 1.00 85.31 165 ARG A C 1
ATOM 1345 O O . ARG A 1 165 ? 19.017 -6.681 -40.337 1.00 85.31 165 ARG A O 1
ATOM 1352 N N . ILE A 1 166 ? 21.242 -7.012 -40.382 1.00 84.56 166 ILE A N 1
ATOM 1353 C CA . ILE A 1 166 ? 21.267 -7.847 -41.584 1.00 84.56 166 ILE A CA 1
ATOM 1354 C C . ILE A 1 166 ? 21.317 -9.308 -41.134 1.00 84.56 166 ILE A C 1
ATOM 1356 O O . ILE A 1 166 ? 22.165 -9.685 -40.330 1.00 84.56 166 ILE A O 1
ATOM 1360 N N . ARG A 1 167 ? 20.366 -10.117 -41.604 1.00 86.69 167 ARG A N 1
ATOM 1361 C CA . ARG A 1 167 ? 20.281 -11.556 -41.309 1.00 86.69 167 ARG A CA 1
ATOM 1362 C C . ARG A 1 167 ? 20.731 -12.360 -42.529 1.00 86.69 167 ARG A C 1
ATOM 1364 O O . ARG A 1 167 ? 20.721 -11.829 -43.635 1.00 86.69 167 ARG A O 1
ATOM 1371 N N . ASN A 1 168 ? 21.064 -13.635 -42.326 1.00 87.94 168 ASN A N 1
ATOM 1372 C CA . ASN A 1 168 ? 21.477 -14.573 -43.382 1.00 87.94 168 ASN A CA 1
ATOM 1373 C C . ASN A 1 168 ? 22.789 -14.189 -44.087 1.00 87.94 168 ASN A C 1
ATOM 1375 O O . ASN A 1 168 ? 22.950 -14.430 -45.281 1.00 87.94 168 ASN A O 1
ATOM 1379 N N . ILE A 1 169 ? 23.728 -13.586 -43.356 1.00 86.81 169 ILE A N 1
ATOM 1380 C CA . ILE A 1 169 ? 25.100 -13.435 -43.845 1.00 86.81 169 ILE A CA 1
ATOM 1381 C C . ILE A 1 169 ? 25.776 -14.809 -43.742 1.00 86.81 169 ILE A C 1
ATOM 1383 O O . ILE A 1 169 ? 25.725 -15.401 -42.663 1.00 86.81 169 ILE A O 1
ATOM 1387 N N . PRO A 1 170 ? 26.374 -15.333 -44.828 1.00 91.12 170 PRO A N 1
ATOM 1388 C CA . PRO A 1 170 ? 27.113 -16.589 -44.783 1.00 91.12 170 PRO A CA 1
ATOM 1389 C C . PRO A 1 170 ? 28.178 -16.587 -43.681 1.00 91.12 170 PRO A C 1
ATOM 1391 O O . PRO A 1 170 ? 29.020 -15.692 -43.631 1.00 91.12 170 PRO A O 1
ATOM 1394 N N . GLU A 1 171 ? 28.176 -17.616 -42.833 1.00 89.56 171 GLU A N 1
ATOM 1395 C CA . GLU A 1 171 ? 29.126 -17.752 -41.714 1.00 89.56 171 GLU A CA 1
ATOM 1396 C C . GLU A 1 171 ? 30.587 -17.883 -42.174 1.00 89.56 171 GLU A C 1
ATOM 1398 O O . GLU A 1 171 ? 31.511 -17.630 -41.409 1.00 89.56 171 GLU A O 1
ATOM 1403 N N . SER A 1 172 ? 30.807 -18.236 -43.445 1.00 91.75 172 SER A N 1
ATOM 1404 C CA . SER A 1 172 ? 32.131 -18.287 -44.069 1.00 91.75 172 SER A CA 1
ATOM 1405 C C . SER A 1 172 ? 32.802 -16.915 -44.205 1.00 91.75 172 SER A C 1
ATOM 1407 O O . SER A 1 172 ? 33.997 -16.846 -44.484 1.00 91.75 172 SER A O 1
ATOM 1409 N N . ILE A 1 173 ? 32.050 -15.820 -44.064 1.00 87.94 173 ILE A N 1
ATOM 1410 C CA . ILE A 1 173 ? 32.581 -14.459 -44.150 1.00 87.94 173 ILE A CA 1
ATOM 1411 C C . ILE A 1 173 ? 33.113 -14.060 -42.776 1.00 87.94 173 ILE A C 1
ATOM 1413 O O . ILE A 1 173 ? 32.357 -13.904 -41.819 1.00 87.94 173 ILE A O 1
ATOM 1417 N N . SER A 1 174 ? 34.427 -13.857 -42.687 1.00 89.19 174 SER A N 1
ATOM 1418 C CA . SER A 1 174 ? 35.052 -13.346 -41.470 1.00 89.19 174 SER A CA 1
ATOM 1419 C C . SER A 1 174 ? 34.665 -11.889 -41.206 1.00 89.19 174 SER A C 1
ATOM 1421 O O . SER A 1 174 ? 34.365 -11.119 -42.123 1.00 89.19 174 SER A O 1
ATOM 1423 N N . GLN A 1 175 ? 34.724 -11.488 -39.937 1.00 87.44 175 GLN A N 1
ATOM 1424 C CA . GLN A 1 175 ? 34.362 -10.137 -39.510 1.00 87.44 175 GLN A CA 1
ATOM 1425 C C . GLN A 1 175 ? 35.204 -9.047 -40.194 1.00 87.44 175 GLN A C 1
ATOM 1427 O O . GLN A 1 175 ? 34.664 -8.002 -40.553 1.00 87.44 175 GLN A O 1
ATOM 1432 N N . ASP A 1 176 ? 36.480 -9.326 -40.469 1.00 90.06 176 ASP A N 1
ATOM 1433 C CA . ASP A 1 176 ? 37.390 -8.408 -41.168 1.00 90.06 176 ASP A CA 1
ATOM 1434 C C . ASP A 1 176 ? 36.978 -8.158 -42.630 1.00 90.06 176 ASP A C 1
ATOM 1436 O O . ASP A 1 176 ? 37.216 -7.083 -43.176 1.00 90.06 176 ASP A O 1
ATOM 1440 N N . ASN A 1 177 ? 36.300 -9.127 -43.256 1.00 89.44 177 ASN A N 1
ATOM 1441 C CA . ASN A 1 177 ? 35.850 -9.059 -44.649 1.00 89.44 177 ASN A CA 1
ATOM 1442 C C . ASN A 1 177 ? 34.375 -8.641 -44.794 1.00 89.44 177 ASN A C 1
ATOM 1444 O O . ASN A 1 177 ? 33.891 -8.430 -45.910 1.00 89.44 177 ASN A O 1
ATOM 1448 N N . LEU A 1 178 ? 33.654 -8.487 -43.679 1.00 87.75 178 LEU A N 1
ATOM 1449 C CA . LEU A 1 178 ? 32.225 -8.175 -43.654 1.00 87.75 178 LEU A CA 1
ATOM 1450 C C . LEU A 1 178 ? 31.904 -6.844 -44.349 1.00 87.75 178 LEU A C 1
ATOM 1452 O O . LEU A 1 178 ? 30.928 -6.753 -45.091 1.00 87.75 178 LEU A O 1
ATOM 1456 N N . ALA A 1 179 ? 32.732 -5.816 -44.142 1.00 87.19 179 ALA A N 1
ATOM 1457 C CA . ALA A 1 179 ? 32.530 -4.501 -44.751 1.00 87.19 179 ALA A CA 1
ATOM 1458 C C . ALA A 1 179 ? 32.607 -4.554 -46.287 1.00 87.19 179 ALA A C 1
ATOM 1460 O O . ALA A 1 179 ? 31.780 -3.950 -46.975 1.00 87.19 179 ALA A O 1
ATOM 1461 N N . THR A 1 180 ? 33.564 -5.316 -46.824 1.00 90.19 180 THR A N 1
ATOM 1462 C CA . THR A 1 180 ? 33.744 -5.511 -48.268 1.00 90.19 180 THR A CA 1
ATOM 1463 C C . THR A 1 180 ? 32.563 -6.271 -48.861 1.00 90.19 180 THR A C 1
ATOM 1465 O O . THR A 1 180 ? 31.957 -5.798 -49.822 1.00 90.19 180 THR A O 1
ATOM 1468 N N . TYR A 1 181 ? 32.164 -7.378 -48.227 1.00 88.50 181 TYR A N 1
ATOM 1469 C CA . TYR A 1 181 ? 30.997 -8.158 -48.640 1.00 88.50 181 TYR A CA 1
ATOM 1470 C C . TYR A 1 181 ? 29.711 -7.317 -48.658 1.00 88.50 181 TYR A C 1
ATOM 1472 O O . TYR A 1 181 ? 28.972 -7.327 -49.642 1.00 88.50 181 TYR A O 1
ATOM 1480 N N . LEU A 1 182 ? 29.452 -6.534 -47.602 1.00 88.81 182 LEU A N 1
ATOM 1481 C CA . LEU A 1 182 ? 28.274 -5.664 -47.540 1.00 88.81 182 LEU A CA 1
ATOM 1482 C C . LEU A 1 182 ? 28.299 -4.582 -48.627 1.00 88.81 182 LEU A C 1
ATOM 1484 O O . LEU A 1 182 ? 27.257 -4.277 -49.205 1.00 88.81 182 LEU A O 1
ATOM 1488 N N . SER A 1 183 ? 29.469 -4.021 -48.939 1.00 87.31 183 SER A N 1
ATOM 1489 C CA . SER A 1 183 ? 29.628 -3.038 -50.019 1.00 87.31 183 SER A CA 1
ATOM 1490 C C . SER A 1 183 ? 29.262 -3.624 -51.385 1.00 87.31 183 SER A C 1
ATOM 1492 O O . SER A 1 183 ? 28.526 -2.998 -52.147 1.00 87.31 183 SER A O 1
ATOM 1494 N N . GLU A 1 184 ? 29.717 -4.839 -51.692 1.00 87.88 184 GLU A N 1
ATOM 1495 C CA . GLU A 1 184 ? 29.367 -5.538 -52.935 1.00 87.88 184 GLU A CA 1
ATOM 1496 C C . GLU A 1 184 ? 27.885 -5.911 -52.985 1.00 87.88 184 GLU A C 1
ATOM 1498 O O . GLU A 1 184 ? 27.206 -5.618 -53.971 1.00 87.88 184 GLU A O 1
ATOM 1503 N N . PHE A 1 185 ? 27.354 -6.455 -51.889 1.00 85.56 185 PHE A N 1
ATOM 1504 C CA . PHE A 1 185 ? 25.938 -6.782 -51.752 1.00 85.56 185 PHE A CA 1
ATOM 1505 C C . PHE A 1 185 ? 25.039 -5.561 -52.004 1.00 85.56 185 PHE A C 1
ATOM 1507 O O . PHE A 1 185 ? 24.100 -5.624 -52.801 1.00 85.56 185 PHE A O 1
ATOM 1514 N N . PHE A 1 186 ? 25.351 -4.411 -51.395 1.00 85.56 186 PHE A N 1
ATOM 1515 C CA . PHE A 1 186 ? 24.580 -3.186 -51.608 1.00 85.56 186 PHE A CA 1
ATOM 1516 C C . PHE A 1 186 ? 24.753 -2.592 -53.009 1.00 85.56 186 PHE A C 1
ATOM 1518 O O . PHE A 1 186 ? 23.815 -1.967 -53.499 1.00 85.56 186 PHE A O 1
ATOM 1525 N N . LYS A 1 187 ? 25.896 -2.782 -53.681 1.00 85.56 187 LYS A N 1
ATOM 1526 C CA . LYS A 1 187 ? 26.056 -2.384 -55.092 1.00 85.56 187 LYS A CA 1
ATOM 1527 C C . LYS A 1 187 ? 25.124 -3.187 -55.996 1.00 85.56 187 LYS A C 1
ATOM 1529 O O . LYS A 1 187 ? 24.412 -2.590 -56.796 1.00 85.56 187 LYS A O 1
ATOM 1534 N N . VAL A 1 188 ? 25.061 -4.508 -55.815 1.00 82.81 188 VAL A N 1
ATOM 1535 C CA . VAL A 1 188 ? 24.146 -5.385 -56.568 1.00 82.81 188 VAL A CA 1
ATOM 1536 C C . VAL A 1 188 ? 22.682 -5.015 -56.314 1.00 82.81 188 VAL A C 1
ATOM 1538 O O . VAL A 1 188 ? 21.876 -4.992 -57.244 1.00 82.81 188 VAL A O 1
ATOM 1541 N N . LEU A 1 189 ? 22.327 -4.672 -55.071 1.00 76.31 189 LEU A N 1
ATOM 1542 C CA . LEU A 1 189 ? 20.979 -4.199 -54.747 1.00 76.31 189 LEU A CA 1
ATOM 1543 C C . LEU A 1 189 ? 20.664 -2.834 -55.370 1.00 76.31 189 LEU A C 1
ATOM 1545 O O . LEU A 1 189 ? 19.581 -2.672 -55.919 1.00 76.31 189 LEU A O 1
ATOM 1549 N N . LYS A 1 190 ? 21.584 -1.862 -55.320 1.00 64.94 190 LYS A N 1
ATOM 1550 C CA . LYS A 1 190 ? 21.373 -0.524 -55.902 1.00 64.94 190 LYS A CA 1
ATOM 1551 C C . LYS A 1 190 ? 21.168 -0.567 -57.414 1.00 64.94 190 LYS A C 1
ATOM 1553 O O . LYS A 1 190 ? 20.267 0.107 -57.900 1.00 64.94 190 LYS A O 1
ATOM 1558 N N . ILE A 1 191 ? 21.920 -1.416 -58.116 1.00 57.22 191 ILE A N 1
ATOM 1559 C CA . ILE A 1 191 ? 21.751 -1.643 -59.560 1.00 57.22 191 ILE A CA 1
ATOM 1560 C C . ILE A 1 191 ? 20.331 -2.150 -59.876 1.00 57.22 191 ILE A C 1
ATOM 1562 O O . ILE A 1 191 ? 19.764 -1.784 -60.893 1.00 57.22 191 ILE A O 1
ATOM 1566 N N . ASN A 1 192 ? 19.708 -2.923 -58.980 1.00 52.25 192 ASN A N 1
ATOM 1567 C CA . ASN A 1 192 ? 18.340 -3.422 -59.172 1.00 52.25 192 ASN A CA 1
ATOM 1568 C C . ASN A 1 192 ? 17.230 -2.449 -58.732 1.00 52.25 192 ASN A C 1
ATOM 1570 O O . ASN A 1 192 ? 16.070 -2.664 -59.083 1.00 52.25 192 ASN A O 1
ATOM 1574 N N . ILE A 1 193 ? 17.541 -1.420 -57.936 1.00 53.47 193 ILE A N 1
ATOM 1575 C CA . ILE A 1 193 ? 16.539 -0.450 -57.465 1.00 53.47 193 ILE A CA 1
ATOM 1576 C C . ILE A 1 193 ? 16.286 0.613 -58.536 1.00 53.47 193 ILE A C 1
ATOM 1578 O O . ILE A 1 193 ? 15.136 0.986 -58.731 1.00 53.47 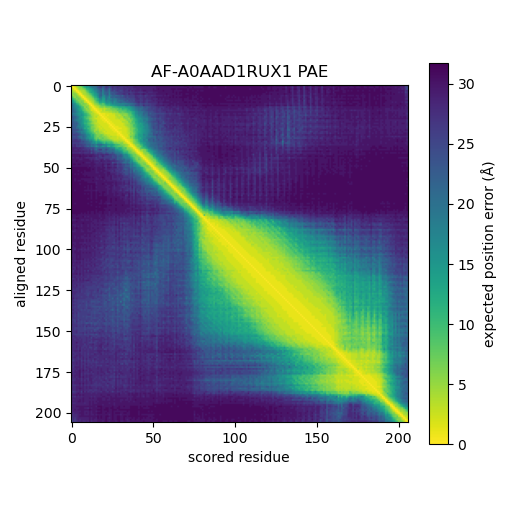193 ILE A O 1
ATOM 1582 N N . GLU A 1 194 ? 17.312 1.050 -59.271 1.00 51.94 194 GLU A N 1
ATOM 1583 C CA . GLU A 1 194 ? 17.152 2.046 -60.344 1.00 51.94 194 GLU A CA 1
ATOM 1584 C C . GLU A 1 194 ? 16.279 1.536 -61.510 1.00 51.94 194 GLU A C 1
ATOM 1586 O O . GLU A 1 194 ? 15.573 2.331 -62.126 1.00 51.94 194 GLU A O 1
ATOM 1591 N N . ASP A 1 195 ? 16.198 0.216 -61.714 1.00 53.00 195 ASP A N 1
ATOM 1592 C CA . ASP A 1 195 ? 15.354 -0.403 -62.748 1.00 53.00 195 ASP A CA 1
ATOM 1593 C C . ASP A 1 195 ? 13.920 -0.756 -62.283 1.00 53.00 195 ASP A C 1
ATOM 1595 O O . ASP A 1 195 ? 13.083 -1.140 -63.105 1.00 53.00 195 ASP A O 1
ATOM 1599 N N . LYS A 1 196 ? 13.591 -0.648 -60.982 1.00 48.53 196 LYS A N 1
ATOM 1600 C CA . LYS A 1 196 ? 12.272 -1.043 -60.428 1.00 48.53 196 LYS A CA 1
ATOM 1601 C C . LYS A 1 196 ? 11.800 -0.184 -59.244 1.00 48.53 196 LYS A C 1
ATOM 1603 O O . LYS A 1 196 ? 11.449 -0.713 -58.187 1.00 48.53 196 LYS A O 1
ATOM 1608 N N . VAL A 1 197 ? 11.705 1.136 -59.406 1.00 44.84 197 VAL A N 1
ATOM 1609 C CA . VAL A 1 197 ? 10.930 1.967 -58.464 1.00 44.84 197 VAL A CA 1
ATOM 1610 C C . VAL A 1 197 ? 9.479 2.086 -58.928 1.00 44.84 197 VAL A C 1
ATOM 1612 O O . VAL A 1 197 ? 9.112 3.016 -59.633 1.00 44.84 197 VAL A O 1
ATOM 1615 N N . ASP A 1 198 ? 8.647 1.161 -58.454 1.00 44.00 198 ASP A N 1
ATOM 1616 C CA . ASP A 1 198 ? 7.194 1.332 -58.352 1.00 44.00 198 ASP A CA 1
ATOM 1617 C C . ASP A 1 198 ? 6.812 1.063 -56.882 1.00 44.00 198 ASP A C 1
ATOM 1619 O O . ASP A 1 198 ? 6.332 -0.004 -56.493 1.00 44.00 198 ASP A O 1
ATOM 1623 N N . PHE A 1 199 ? 7.154 2.009 -55.999 1.00 41.25 199 PHE A N 1
ATOM 1624 C CA . PHE A 1 199 ? 6.910 1.894 -54.557 1.00 41.25 199 PHE A CA 1
ATOM 1625 C C . PHE A 1 199 ? 5.429 2.153 -54.243 1.00 41.25 199 PHE A C 1
ATOM 1627 O O . PHE A 1 199 ? 5.035 3.242 -53.823 1.00 41.25 199 PHE A O 1
ATOM 1634 N N . ARG A 1 200 ? 4.588 1.120 -54.363 1.00 38.03 200 ARG A N 1
ATOM 1635 C CA . ARG A 1 200 ? 3.335 1.069 -53.596 1.00 38.03 200 ARG A CA 1
ATOM 1636 C C . ARG A 1 200 ? 3.662 0.761 -52.135 1.00 38.03 200 ARG A C 1
ATOM 1638 O O . ARG A 1 200 ? 3.707 -0.391 -51.718 1.00 38.03 200 ARG A O 1
ATOM 1645 N N . LEU A 1 201 ? 3.884 1.815 -51.354 1.00 39.72 201 LEU A N 1
ATOM 1646 C CA . LEU A 1 201 ? 3.871 1.778 -49.891 1.00 39.72 201 LEU A CA 1
ATOM 1647 C C . LEU A 1 201 ? 2.450 1.445 -49.408 1.00 39.72 201 LEU A C 1
ATOM 1649 O O . LEU A 1 201 ? 1.633 2.334 -49.176 1.00 39.72 20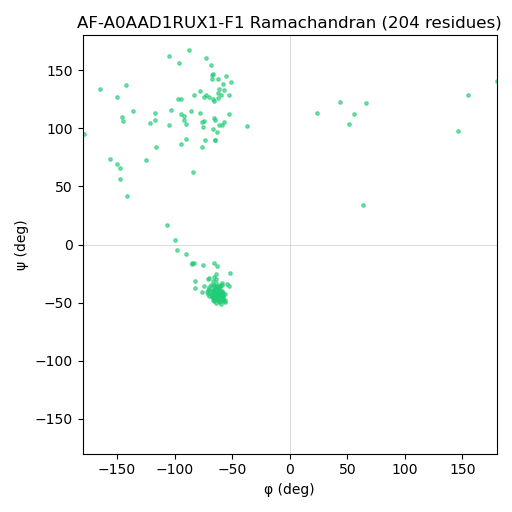1 LEU A O 1
ATOM 1653 N N . SER A 1 202 ? 2.138 0.161 -49.243 1.00 38.91 202 SER A N 1
ATOM 1654 C CA . SER A 1 202 ? 1.018 -0.237 -48.393 1.00 38.91 202 SER A CA 1
ATOM 1655 C C . SER A 1 202 ? 1.451 -0.085 -46.936 1.00 38.91 202 SER A C 1
ATOM 1657 O O . SER A 1 202 ? 2.166 -0.932 -46.399 1.00 38.91 202 SER A O 1
ATOM 1659 N N . LEU A 1 203 ? 1.023 1.011 -46.304 1.00 39.25 203 LEU A N 1
ATOM 1660 C CA . LEU A 1 203 ? 0.966 1.117 -44.850 1.00 39.25 203 LEU A CA 1
ATOM 1661 C C . LEU A 1 203 ? 0.174 -0.078 -44.297 1.00 39.25 203 LEU A C 1
ATOM 1663 O O . LEU A 1 203 ? -1.043 -0.132 -44.471 1.00 39.25 203 LEU A O 1
ATOM 1667 N N . LEU A 1 204 ? 0.832 -0.987 -43.578 1.00 34.09 204 LEU A N 1
ATOM 1668 C CA . LEU A 1 204 ? 0.148 -1.756 -42.545 1.00 34.09 204 LEU A CA 1
ATOM 1669 C C . LEU A 1 204 ? 0.265 -0.971 -41.241 1.00 34.09 204 LEU A C 1
ATOM 1671 O O . LEU A 1 204 ? 1.319 -0.929 -40.612 1.00 34.09 204 LEU A O 1
ATOM 1675 N N . ARG A 1 205 ? -0.843 -0.323 -40.874 1.00 34.53 205 ARG A N 1
ATOM 1676 C CA . ARG A 1 205 ? -1.146 -0.010 -39.479 1.00 34.53 205 ARG A CA 1
ATOM 1677 C C . ARG A 1 205 ? -1.365 -1.334 -38.750 1.00 34.53 205 ARG A C 1
ATOM 1679 O O . ARG A 1 205 ? -2.255 -2.076 -39.158 1.00 34.53 205 ARG A O 1
ATOM 1686 N N . PHE A 1 206 ? -0.609 -1.568 -37.688 1.00 38.81 206 PHE A N 1
ATOM 1687 C CA . PHE A 1 206 ? -1.061 -2.271 -36.491 1.00 38.81 206 PHE A CA 1
ATOM 1688 C C . PHE A 1 206 ? -0.428 -1.584 -35.289 1.00 38.81 206 PHE A C 1
ATOM 1690 O O . PHE A 1 206 ? 0.776 -1.259 -35.387 1.00 38.81 206 PHE A O 1
#

Foldseek 3Di:
DDDDDDDDDDDPDDPDDPVRVVVVVVVVVVVVVVVPDDPDPPDDDDDDDDDDDDDDDDDDDDDDDDDDDDDDDDPPPPCPPVNVVVVVVVVVVVVVVVVVVVVVVVVVVVVVVVVVVVVVVVVVVVVVVVVVVVVVVVVVVVVVVVVVVVVVVVVVCVVCVPPDDDPDDPPVQDPVCVVVVVVVVVVVVVVVCVVDPPDPPDDDDD

Radius of gyration: 46.95 Å; Cα contacts (8 Å, |Δi|>4): 4; chains: 1; bounding box: 78×75×136 Å

Mean predicted aligned error: 21.45 Å

Secondary structure (DSSP, 8-state):
-------------PPPPHHHHHHHHHHHHHHHHHH---------------PPP---------------------------HHHHHHHHHHHHHHHHHHHHHHHHHHHHHHHHHHHHHHHHHHHHHHHHHHHHHHHHHHHHHHHHHHHHHHHHHHHHHHHHTT--------TTS-GGGHHHHHHHHHHHHHHHHHT-----------

Organism: Pelobates cultripes (NCBI:txid61616)

Sequence (206 aa):
MATRETADQRQDLKPPTKKDREKKDKQEKRLSNFFNAPADKSTLENSQTSTPYKAVLSKETADFSVTEAKEPSDEQQTVTPGYLKECLDLQLEQIKTEMQANFATLKKDILEIGQKVKVNEQKIENFEFLLQKQNEIIEKQQTKINDLEERTINIEERARRNNLRIRNIPESISQDNLATYLSEFFKVLKINIEDKVDFRLSLLRF

pLDDT: mean 72.54, std 22.97, range [31.77, 98.06]

Solvent-accessible surface area (backbone atoms only — not comparable to full-atom values): 13517 Å² total; per-residue (Å²): 142,83,88,82,86,85,81,86,84,80,78,82,79,75,78,82,50,74,69,57,54,55,55,49,54,56,50,52,55,55,52,54,59,66,75,65,60,80,81,79,90,80,84,87,86,88,83,84,86,80,85,82,91,80,81,89,85,88,80,90,81,89,86,83,83,88,80,82,87,80,88,77,77,92,75,80,75,75,81,47,75,64,59,58,50,53,54,49,53,50,51,51,52,50,53,52,51,53,50,50,51,51,52,53,49,51,53,49,51,51,52,52,50,53,51,52,50,54,55,49,52,56,49,49,55,53,49,54,55,52,50,54,54,47,50,57,50,50,53,56,48,51,54,50,49,53,54,49,50,54,51,49,53,52,51,52,51,61,69,43,71,84,59,81,88,83,77,90,71,65,84,87,59,49,79,90,50,43,66,59,52,51,52,52,54,52,50,60,51,51,64,56,43,80,79,60,80,75,83,79,79,76,81,78,86,128